Protein 6FUC (pdb70)

Nearest PDB structures (foldseek):
  6fuc-assembly1_A  TM=1.004E+00  e=5.463E-53  Streptomyces rimosus
  6fux-assembly1_A  TM=9.943E-01  e=5.086E-49  Streptomyces rimosus subsp. rimosus ATCC 10970
  1nd4-assembly1_B  TM=8.640E-01  e=3.932E-19  Klebsiella pneumoniae
  4h05-assembly1_A  TM=8.212E-01  e=3.863E-18  Streptomyces rimosus
  4dta-assembly1_A  TM=6.624E-01  e=2.227E-09  Enterococcus casseliflavus

B-factor: mean 16.24, std 9.23, range [6.03, 153.42]

Secondary structure (DSSP, 8-state):
---HHHHHHHHHTT------EE---TT-EEEE-TTSSEEEEEE-GGGHHHHHHHHHHHHHHTTTT-----EEEEEEETTEEEEEEE---SEEGGGS-HHHHHHHHHHHHHHHHHHTTS-GGG-S-B--HHHHHHHHHHHHHTT---GGGS-GGGTTS-HHHHHHHHGGGHHHHHHHHHHS-EEE-S---GGGEEE-TTT-SEEEE---TT-EEE-THHHHHHHHHHHHHHHTT-HHHHTTHHHHHHHHHT----HHHHHHHHHHGGGG--

Solvent-accessible surface area: 12736 Å² total; per-residue (Å²): 142,68,57,75,112,32,0,23,87,24,1,148,78,92,63,52,107,35,46,22,47,71,80,95,99,78,19,15,3,43,0,45,7,85,118,21,45,115,76,1,60,0,5,24,61,132,50,33,82,70,3,68,32,15,57,54,28,4,53,44,3,70,98,47,115,10,52,28,12,138,46,53,56,58,38,94,42,112,46,2,0,0,2,6,18,13,27,21,119,36,41,40,0,70,103,7,57,46,91,58,0,116,59,0,5,85,34,0,0,37,13,0,77,94,0,13,107,20,54,36,121,138,7,84,26,41,10,52,1,36,88,3,5,50,68,0,131,71,2,25,82,120,167,34,18,56,65,106,112,3,26,89,136,9,96,177,26,74,43,37,96,5,16,61,139,14,47,98,104,30,48,96,16,70,64,48,12,84,81,85,34,18,0,0,0,0,24,0,24,2,51,6,0,6,0,49,81,131,98,22,73,20,33,0,0,43,72,0,26,33,0,0,59,2,0,4,0,2,0,0,0,13,0,1,21,43,0,90,107,31,6,52,154,75,61,214,23,35,130,36,0,10,54,85,1,4,85,114,20,61,38,82,61,38,108,90,13,6,125,10,6,35,27,3,19,8,0,3,80,60

Foldseek 3Di:
DAPVVVVVCQVCVVVPQQCWDWDAAPNKTKTAGPVRFKIKIWHFAVCQVLVVLVLVQQCVVVVLPQFEWHFPDWTADNGTIMTMITDLDAAQQLPDALVLCVLALLLVLVSQLSQQPDDAVPDPAAPEDVNLLVLLVVCLVVVNFDLVLADPVCSPPRSVVLSVVLVVCSVVLNVQLVVAKGFHLQQQARRQFGAHHVNSHTSHGYDSSRTHIYHNLLNVLRHLVNVLVNCPPVVVCNVCSSVVSCVSNPHDDDVVSNVSSSSSVSSNGD

Radius of gyration: 18.7 Å; Cα contacts (8 Å, |Δi|>4): 454; chains: 1; bounding box: 47×40×44 Å

CATH classification: 3.30.200.20 (+1 more: 3.90.1200.10)

Sequence (270 aa):
MIDLTAFLTLLRADGGDAGWEPVTESGAAVFRSADGSRYAKCVPADQVAALEAERDRVSWLSTQDIPGPRVLDWRVGAAGAGLLTSTVEGIPADRASASMLRAAWEPIADAVRRLHELPPEKCPFTRELGEMFSMARDVVAREAVNPDFLPEEQRHTPPGELLARLAPYVGQRLAQEAAQTVVCHGDLCLPNIILDPDTLDVAGFIDLGRLGRADPYADLALLFATARETWGDDERWSQSAEEEFAARYGIALDRDRERFYLHLDPLTWG

Structure (mmCIF, N/CA/C/O backbone):
data_6FUC
#
_entry.id   6FUC
#
_cell.length_a   47.370
_cell.length_b   77.660
_cell.length_c   78.590
_cell.angle_alpha   90.000
_cell.angle_beta   90.000
_cell.angle_gamma   90.000
#
_symmetry.space_group_name_H-M   'P 21 21 21'
#
loop_
_entity.id
_entity.type
_entity.pdbx_description
1 polymer 'Aminoglycoside phosphotransferase'
2 water water
#
loop_
_atom_site.group_PDB
_atom_site.id
_atom_site.type_symbol
_atom_site.label_atom_id
_atom_site.label_alt_id
_atom_site.label_comp_id
_atom_site.label_asym_id
_atom_site.label_entity_id
_atom_site.label_seq_id
_atom_site.pdbx_PDB_ins_code
_atom_site.Cartn_x
_atom_site.Cartn_y
_atom_site.Cartn_z
_atom_site.occupancy
_atom_site.B_iso_or_equiv
_atom_site.auth_seq_id
_atom_site.auth_comp_id
_atom_site.auth_asym_id
_atom_site.auth_atom_id
_atom_site.pdbx_PDB_model_num
ATOM 1 N N . MET A 1 1 ? 29.166 18.149 23.812 1.00 38.89 1 MET A N 1
ATOM 2 C CA . MET A 1 1 ? 29.915 19.113 22.942 1.00 35.90 1 MET A CA 1
ATOM 3 C C . MET A 1 1 ? 29.306 19.112 21.543 1.00 39.85 1 MET A C 1
ATOM 4 O O . MET A 1 1 ? 28.943 18.047 21.015 1.00 41.36 1 MET A O 1
ATOM 6 N N . ILE A 1 2 ? 29.208 20.300 20.946 1.00 31.68 2 ILE A N 1
ATOM 7 C CA . ILE A 1 2 ? 28.628 20.471 19.584 1.00 25.83 2 ILE A CA 1
ATOM 8 C C . ILE A 1 2 ? 29.691 20.062 18.580 1.00 21.18 2 ILE A C 1
ATOM 9 O O . ILE A 1 2 ? 30.826 20.498 18.702 1.00 18.91 2 ILE A O 1
ATOM 14 N N . ASP A 1 3 ? 29.357 19.200 17.619 1.00 18.49 3 ASP A N 1
ATOM 15 C CA . ASP A 1 3 ? 30.332 18.681 16.650 1.00 16.05 3 ASP A CA 1
ATOM 16 C C . ASP A 1 3 ? 30.632 19.673 15.538 1.00 13.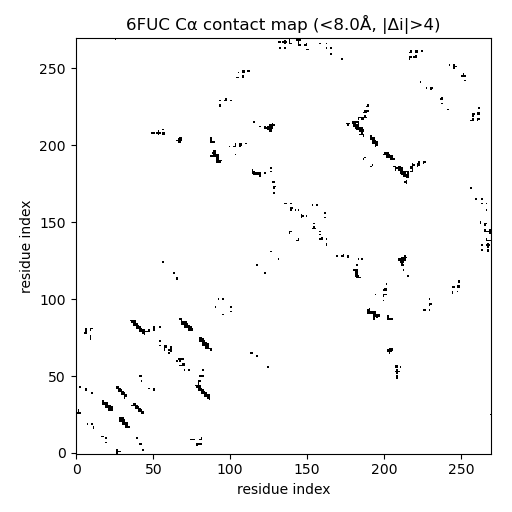53 3 ASP A C 1
ATOM 17 O O . ASP A 1 3 ? 30.295 19.450 14.360 1.00 15.30 3 ASP A O 1
ATOM 25 N N . LEU A 1 4 ? 31.223 20.780 15.939 1.00 14.76 4 LEU A N 1
ATOM 26 C CA . LEU A 1 4 ? 31.439 21.907 15.090 1.00 16.19 4 LEU A CA 1
ATOM 27 C C . LEU A 1 4 ? 32.194 21.548 13.850 1.00 16.97 4 LEU A C 1
ATOM 28 O O . LEU A 1 4 ? 31.762 21.925 12.738 1.00 20.28 4 LEU A O 1
ATOM 33 N N . THR A 1 5 ? 33.287 20.808 13.993 1.00 16.92 5 THR A N 1
ATOM 34 C CA . THR A 1 5 ? 34.069 20.510 12.821 1.00 19.25 5 THR A CA 1
ATOM 35 C C . THR A 1 5 ? 33.323 19.616 11.832 1.00 17.60 5 THR A C 1
ATOM 36 O O . THR A 1 5 ? 33.366 19.924 10.636 1.00 20.39 5 THR A O 1
ATOM 42 N N . ALA A 1 6 ? 32.667 18.554 12.304 1.00 16.46 6 ALA A N 1
ATOM 43 C CA . ALA A 1 6 ? 31.909 17.707 11.404 1.00 16.81 6 ALA A CA 1
ATOM 44 C C . ALA A 1 6 ? 30.797 18.521 10.715 1.00 13.60 6 ALA A C 1
ATOM 45 O O . ALA A 1 6 ? 30.557 18.341 9.506 1.00 13.80 6 ALA A O 1
ATOM 52 N N . PHE A 1 7 ? 30.132 19.416 11.449 1.00 12.00 7 PHE A N 1
ATOM 53 C CA . PHE A 1 7 ? 29.030 20.163 10.876 1.00 12.72 7 PHE A CA 1
ATOM 54 C C . PHE A 1 7 ? 29.530 21.158 9.839 1.00 12.61 7 PHE A C 1
ATOM 55 O O . PHE A 1 7 ? 28.978 21.259 8.742 1.00 12.77 7 PHE A O 1
ATOM 72 N N . LEU A 1 8 ? 30.626 21.824 10.153 1.00 14.18 8 LEU A N 1
ATOM 73 C CA . LEU A 1 8 ? 31.154 22.781 9.216 1.00 15.47 8 LEU A CA 1
ATOM 74 C C . LEU A 1 8 ? 31.665 22.040 7.935 1.00 15.02 8 LEU A C 1
ATOM 75 O O . LEU A 1 8 ? 31.570 22.566 6.828 1.00 16.29 8 LEU A O 1
ATOM 91 N N . THR A 1 9 ? 32.113 20.801 8.058 1.00 15.56 9 THR A N 1
ATOM 92 C CA . THR A 1 9 ? 32.499 20.020 6.883 1.00 15.82 9 THR A CA 1
ATOM 93 C C . THR A 1 9 ? 31.317 19.838 5.927 1.00 12.72 9 THR A C 1
ATOM 94 O O . THR A 1 9 ? 31.444 20.009 4.734 1.00 13.92 9 THR A O 1
ATOM 105 N N . LEU A 1 10 ? 30.178 19.490 6.489 1.00 11.21 10 LEU A N 1
ATOM 106 C CA . LEU A 1 10 ? 28.981 19.367 5.688 1.00 10.55 10 LEU A CA 1
ATOM 107 C C . LEU A 1 10 ? 28.664 20.680 5.007 1.00 10.14 10 LEU A C 1
ATOM 108 O O . LEU A 1 10 ? 28.284 20.700 3.834 1.00 10.29 10 LEU A O 1
ATOM 124 N N . LEU A 1 11 ? 28.714 21.798 5.774 1.00 10.01 11 LEU A N 1
ATOM 125 C CA . LEU A 1 11 ? 28.293 23.065 5.242 1.00 9.96 11 LEU A CA 1
ATOM 126 C C . LEU A 1 11 ? 29.254 23.625 4.185 1.00 10.03 11 LEU A C 1
ATOM 127 O O . LEU A 1 11 ? 28.845 24.302 3.252 1.00 10.89 11 LEU A O 1
ATOM 143 N N . ARG A 1 12 ? 30.549 23.320 4.358 1.00 9.78 12 ARG A N 1
ATOM 144 C CA . ARG A 1 12 ? 31.559 23.747 3.463 1.00 10.62 12 ARG A CA 1
ATOM 145 C C . ARG A 1 12 ? 31.688 22.897 2.234 1.00 10.48 12 ARG A C 1
ATOM 146 O O . ARG A 1 12 ? 32.480 23.250 1.332 1.00 12.43 12 ARG A O 1
ATOM 167 N N . ALA A 1 13 ? 30.932 21.823 2.119 1.00 10.20 13 ALA A N 1
ATOM 168 C CA . ALA A 1 13 ? 31.175 20.838 1.090 1.00 10.94 13 ALA A CA 1
ATOM 169 C C . ALA A 1 13 ? 31.066 21.392 -0.318 1.00 12.51 13 ALA A C 1
ATOM 170 O O . ALA A 1 13 ? 31.756 20.914 -1.216 1.00 19.65 13 ALA A O 1
ATOM 177 N N . ASP A 1 14 ? 30.197 22.370 -0.559 1.00 10.72 14 ASP A N 1
ATOM 178 C CA . ASP A 1 14 ? 30.070 22.928 -1.885 1.00 12.21 14 ASP A CA 1
ATOM 179 C C . ASP A 1 14 ? 31.127 23.957 -2.250 1.00 10.98 14 ASP A C 1
ATOM 180 O O . ASP A 1 14 ? 31.185 24.4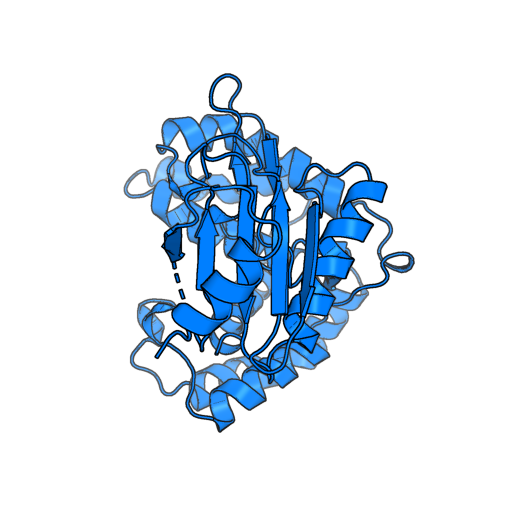01 -3.377 1.00 13.69 14 ASP A O 1
ATOM 191 N N . GLY A 1 15 ? 31.988 24.318 -1.324 1.00 10.98 15 GLY A N 1
ATOM 192 C CA . GLY A 1 15 ? 33.058 25.278 -1.611 1.00 14.33 15 GLY A CA 1
ATOM 193 C C . GLY A 1 15 ? 32.575 26.695 -1.800 1.00 18.86 15 GLY A C 1
ATOM 194 O O . GLY A 1 15 ? 33.345 27.524 -2.298 1.00 28.55 15 GLY A O 1
ATOM 198 N N . GLY A 1 16 ? 31.394 27.040 -1.316 1.00 19.82 16 GLY A N 1
ATOM 199 C CA . GLY A 1 16 ? 30.944 28.434 -1.580 1.00 28.57 16 GLY A CA 1
ATOM 200 C C . GLY A 1 16 ? 31.619 29.574 -0.863 1.00 29.38 16 GLY A C 1
ATOM 201 O O . GLY A 1 16 ? 31.316 30.732 -1.163 1.00 30.86 16 GLY A O 1
ATOM 205 N N . ASP A 1 17 ? 32.518 29.275 0.069 1.00 29.53 17 ASP A N 1
ATOM 206 C CA . ASP A 1 17 ? 33.123 30.342 0.983 1.00 32.04 17 ASP A CA 1
ATOM 207 C C . ASP A 1 17 ? 32.008 31.259 1.590 1.00 30.40 17 ASP A C 1
ATOM 208 O O . ASP A 1 17 ? 32.029 32.480 1.485 1.00 34.17 17 ASP A O 1
ATOM 210 N N . ALA A 1 18 ? 31.032 30.618 2.229 1.00 25.96 18 ALA A N 1
ATOM 211 C CA . ALA A 1 18 ? 29.825 31.269 2.714 1.00 26.61 18 ALA A CA 1
ATOM 212 C C . ALA A 1 18 ? 29.980 31.869 4.079 1.00 22.73 18 ALA A C 1
ATOM 213 O O . ALA A 1 18 ? 29.070 32.627 4.495 1.00 23.14 18 ALA A O 1
ATOM 220 N N . GLY A 1 19 ? 31.110 31.623 4.741 1.00 20.17 19 GLY A N 1
ATOM 221 C CA . GLY A 1 19 ? 31.367 32.159 6.069 1.00 23.78 19 GLY A CA 1
ATOM 222 C C . GLY A 1 19 ? 30.387 31.743 7.091 1.00 18.82 19 GLY A C 1
ATOM 223 O O . GLY A 1 19 ? 29.991 32.538 7.911 1.00 22.23 19 GLY A O 1
ATOM 227 N N . TRP A 1 20 ? 29.979 30.468 7.020 1.00 20.71 20 TRP A N 1
ATOM 228 C CA . TRP A 1 20 ? 29.080 29.839 8.023 1.00 19.60 20 TRP A CA 1
ATOM 229 C C . TRP A 1 20 ? 29.608 30.062 9.425 1.00 20.87 20 TRP A C 1
ATOM 230 O O . TRP A 1 20 ? 30.786 29.818 9.694 1.00 24.68 20 TRP A O 1
ATOM 251 N N . GLU A 1 21 ? 28.751 30.542 10.329 1.00 21.56 21 GLU A N 1
ATOM 252 C CA . GLU A 1 21 ? 29.116 30.716 11.717 1.00 26.94 21 GLU A CA 1
ATOM 253 C C . GLU A 1 21 ? 28.002 30.260 12.573 1.00 24.09 21 GLU A C 1
ATOM 254 O O . GLU A 1 21 ? 26.873 30.464 12.213 1.00 25.60 21 GLU A O 1
ATOM 256 N N . PRO A 1 22 ? 28.319 29.634 13.696 1.00 27.42 22 PRO A N 1
ATOM 257 C CA . PRO A 1 22 ? 27.205 29.275 14.586 1.00 28.14 22 PRO A CA 1
ATOM 258 C C . PRO A 1 22 ? 26.535 30.511 15.170 1.00 29.48 22 PRO A C 1
ATOM 259 O O . PRO A 1 22 ? 27.225 31.508 15.453 1.00 40.89 22 PRO A O 1
ATOM 270 N N . VAL A 1 23 ? 25.222 30.432 15.361 1.00 28.85 23 VAL A N 1
ATOM 271 C CA . VAL A 1 23 ? 24.449 31.479 16.009 1.00 34.26 23 VAL A CA 1
ATOM 272 C C . VAL A 1 23 ? 23.768 31.007 17.301 1.00 37.53 23 VAL A C 1
ATOM 273 O O . VAL A 1 23 ? 23.431 31.845 18.130 1.00 49.48 23 VAL A O 1
ATOM 277 N N . THR A 1 24 ? 23.586 29.684 17.475 1.00 37.00 24 THR A N 1
ATOM 278 C CA . THR A 1 24 ? 22.909 29.059 18.674 1.00 35.23 24 THR A CA 1
ATOM 279 C C . THR A 1 24 ? 22.892 27.512 18.620 1.00 42.10 24 THR A C 1
ATOM 280 O O . THR A 1 24 ? 23.436 26.861 17.674 1.00 40.06 24 THR A O 1
ATOM 282 N N . GLU A 1 27 ? 22.328 22.935 21.269 1.00 58.77 27 GLU A N 1
ATOM 283 C CA . GLU A 1 27 ? 21.168 22.477 22.064 1.00 38.28 27 GLU A CA 1
ATOM 284 C C . GLU A 1 27 ? 20.916 20.984 21.811 1.00 51.21 27 GLU A C 1
ATOM 285 O O . GLU A 1 27 ? 20.454 20.610 20.725 1.00 51.43 27 GLU A O 1
ATOM 287 N N . SER A 1 28 ? 21.235 20.142 22.808 1.00 59.42 28 SER A N 1
ATOM 288 C CA . SER A 1 28 ? 21.181 18.656 22.704 1.00 54.98 28 SER A CA 1
ATOM 289 C C . SER A 1 28 ? 21.984 18.109 21.500 1.00 46.58 28 SER A C 1
ATOM 290 O O . SER A 1 28 ? 21.584 17.153 20.832 1.00 53.50 28 SER A O 1
ATOM 292 N N . GLY A 1 29 ? 23.115 18.751 21.223 1.00 37.45 29 GLY A N 1
ATOM 293 C CA . GLY A 1 29 ? 24.003 18.346 20.157 1.00 30.49 29 GLY A CA 1
ATOM 294 C C . GLY A 1 29 ? 23.741 19.015 18.811 1.00 31.22 29 GLY A C 1
ATOM 295 O O . GLY A 1 29 ? 24.624 19.007 17.964 1.00 31.23 29 GLY A O 1
ATOM 296 N N . ALA A 1 30 ? 22.538 19.584 18.634 1.00 37.10 30 ALA A N 1
ATOM 297 C CA . ALA A 1 30 ? 22.151 20.327 17.389 1.00 24.75 30 ALA A CA 1
ATOM 298 C C . ALA A 1 30 ? 22.680 21.764 17.462 1.00 27.98 30 ALA A C 1
ATOM 299 O O . ALA A 1 30 ? 22.747 22.373 18.542 1.00 30.10 30 ALA A O 1
ATOM 301 N N . ALA A 1 31 ? 23.026 22.274 16.299 1.00 25.66 31 ALA A N 1
ATOM 302 C CA . ALA A 1 31 ? 23.587 23.605 16.151 1.00 23.68 31 ALA A CA 1
ATOM 303 C C . ALA A 1 31 ? 22.975 24.319 14.961 1.00 16.30 31 ALA A C 1
ATOM 304 O O . ALA A 1 31 ? 22.693 23.673 13.951 1.00 17.63 31 ALA A O 1
ATOM 306 N N . VAL A 1 32 ? 22.823 25.625 15.082 1.00 18.04 32 VAL A N 1
ATOM 307 C CA . VAL A 1 32 ? 22.277 26.472 14.005 1.00 15.43 32 VAL A CA 1
ATOM 308 C C . VAL A 1 32 ? 23.401 27.430 13.581 1.00 15.42 32 VAL A C 1
ATOM 309 O O . VAL A 1 32 ? 24.140 28.030 14.399 1.00 19.20 32 VAL A O 1
ATOM 322 N N . PHE A 1 33 ? 23.550 27.556 12.284 1.00 13.70 33 PHE A N 1
ATOM 323 C CA . PHE A 1 33 ? 24.559 28.369 11.640 1.00 13.95 33 PHE A CA 1
ATOM 324 C C . PHE A 1 33 ? 23.884 29.354 10.710 1.00 14.14 33 PHE A C 1
ATOM 325 O O . PHE A 1 33 ? 22.788 29.087 10.219 1.00 14.43 33 PHE A O 1
ATOM 342 N N . ARG A 1 34 ? 24.566 30.449 10.396 1.00 15.78 34 ARG A N 1
ATOM 343 C CA . ARG A 1 34 ? 24.087 31.455 9.439 1.00 15.96 34 ARG A CA 1
ATOM 344 C C . ARG A 1 34 ? 25.229 31.782 8.515 1.00 16.80 34 ARG A C 1
ATOM 345 O O . ARG A 1 34 ? 26.380 31.844 8.955 1.00 19.55 34 ARG A O 1
ATOM 350 N N . SER A 1 35 ? 24.938 32.026 7.258 1.00 15.39 35 SER A N 1
ATOM 351 C CA . SER A 1 35 ? 25.928 32.434 6.308 1.00 15.90 35 SER A CA 1
ATOM 352 C C . SER A 1 35 ? 26.349 33.876 6.630 1.00 17.52 35 SER A C 1
ATOM 353 O O . SER A 1 35 ? 25.617 34.633 7.255 1.00 19.14 35 SER A O 1
ATOM 361 N N . ALA A 1 36 ? 27.538 34.261 6.165 1.00 19.28 36 ALA A N 1
ATOM 362 C CA . ALA A 1 36 ? 28.057 35.585 6.456 1.00 20.92 36 ALA A CA 1
ATOM 363 C C . ALA A 1 36 ? 27.151 36.697 5.907 1.00 23.01 36 ALA A C 1
ATOM 364 O O . ALA A 1 36 ? 27.035 37.767 6.514 1.00 27.57 36 ALA A O 1
ATOM 371 N N . ASP A 1 37 ? 26.539 36.469 4.741 1.00 20.80 37 ASP A N 1
ATOM 372 C CA . ASP A 1 37 ? 25.679 37.480 4.147 1.00 23.16 37 ASP A CA 1
ATOM 373 C C . ASP A 1 37 ? 24.306 37.525 4.787 1.00 22.09 37 ASP A C 1
ATOM 374 O O . ASP A 1 37 ? 23.481 38.378 4.441 1.00 27.52 37 ASP A O 1
ATOM 383 N N . GLY A 1 38 ? 24.047 36.581 5.690 1.00 21.97 38 GLY A N 1
ATOM 384 C CA . GLY A 1 38 ? 22.778 36.537 6.425 1.00 19.51 38 GLY A CA 1
ATOM 385 C C . GLY A 1 38 ? 21.616 35.874 5.712 1.00 16.62 38 GLY A C 1
ATOM 386 O O . GLY A 1 38 ? 20.538 35.834 6.284 1.00 18.36 38 GLY A O 1
ATOM 390 N N . SER A 1 39 ? 21.817 35.421 4.477 1.00 16.45 39 SER A N 1
ATOM 391 C CA . SER A 1 39 ? 20.736 34.982 3.636 1.00 15.91 39 SER A CA 1
ATOM 392 C C . SER A 1 39 ? 20.364 33.523 3.749 1.00 13.31 39 SER A C 1
ATOM 393 O O . SER A 1 39 ? 19.321 33.109 3.234 1.00 12.71 39 SER A O 1
ATOM 401 N N . ARG A 1 40 ? 21.220 32.721 4.383 1.00 12.33 40 ARG A N 1
ATOM 402 C CA . ARG A 1 40 ? 20.963 31.297 4.535 1.00 12.30 40 ARG A CA 1
ATOM 403 C C . ARG A 1 40 ? 21.235 30.875 5.960 1.00 11.46 40 ARG A C 1
ATOM 404 O O . ARG A 1 40 ? 22.136 31.430 6.633 1.00 13.01 40 ARG A O 1
ATOM 416 N N . TYR A 1 41 ? 20.432 29.934 6.446 1.00 11.74 41 TYR A N 1
ATOM 417 C CA . TYR A 1 41 ? 20.618 29.298 7.719 1.00 10.59 41 TYR A CA 1
ATOM 418 C C . TYR A 1 41 ? 20.883 27.825 7.513 1.00 10.59 41 TYR A C 1
ATOM 419 O O . TYR A 1 41 ? 20.492 27.243 6.495 1.00 10.55 41 TYR A O 1
ATOM 437 N N . ALA A 1 42 ? 21.527 27.200 8.500 1.00 10.83 42 ALA A N 1
ATOM 438 C CA . ALA A 1 42 ? 21.737 25.749 8.477 1.00 11.62 42 ALA A CA 1
ATOM 439 C C . ALA A 1 42 ? 21.506 25.175 9.873 1.00 11.83 42 ALA A C 1
ATOM 440 O O . ALA A 1 42 ? 22.022 25.733 10.860 1.00 17.91 42 ALA A O 1
ATOM 447 N N . LYS A 1 43 ? 20.819 24.083 9.970 1.00 11.19 43 LYS A N 1
ATOM 448 C CA . LYS A 1 43 ? 20.678 23.379 11.220 1.00 11.63 43 LYS A CA 1
ATOM 449 C C . LYS A 1 43 ? 21.305 22.046 11.051 1.00 11.02 43 LYS A C 1
ATOM 450 O O . LYS A 1 43 ? 21.015 21.337 10.069 1.00 11.52 43 LYS A O 1
ATOM 458 N N . CYS A 1 44 ? 22.220 21.692 11.958 1.00 11.75 44 CYS A N 1
ATOM 459 C CA . CYS A 1 44 ? 22.897 20.420 11.872 1.00 12.93 44 CYS A CA 1
ATOM 460 C C . CYS A 1 44 ? 22.701 19.616 13.115 1.00 14.18 44 CYS A C 1
ATOM 461 O O . CYS A 1 44 ? 22.628 20.194 14.226 1.00 15.62 44 CYS A O 1
ATOM 469 N N . VAL A 1 45 ? 22.681 18.300 12.965 1.00 13.25 45 VAL A N 1
ATOM 470 C CA . VAL A 1 45 ? 22.418 17.391 14.063 1.00 15.84 45 VAL A CA 1
ATOM 471 C C . VAL A 1 45 ? 23.320 16.184 13.955 1.00 16.70 45 VAL A C 1
ATOM 472 O O . VAL A 1 45 ? 23.783 15.802 12.844 1.00 16.19 45 VAL A O 1
ATOM 485 N N . PRO A 1 46 ? 23.588 15.547 15.091 1.00 20.12 46 PRO A N 1
ATOM 486 C CA . PRO A 1 46 ? 24.374 14.348 15.012 1.00 21.55 46 PRO A CA 1
ATOM 487 C C . PRO A 1 46 ? 23.594 13.162 14.467 1.00 22.87 46 PRO A C 1
ATOM 488 O O . PRO A 1 46 ? 22.402 13.227 14.245 1.00 22.01 46 PRO A O 1
ATOM 499 N N . ALA A 1 47 ? 24.297 12.064 14.234 1.00 25.35 47 ALA A N 1
ATOM 500 C CA . ALA A 1 47 ? 23.739 10.896 13.557 1.00 29.45 47 ALA A CA 1
ATOM 501 C C . ALA A 1 47 ? 22.426 10.427 14.182 1.00 32.39 47 ALA A C 1
ATOM 502 O O . ALA A 1 47 ? 21.471 10.129 13.467 1.00 33.07 47 ALA A O 1
ATOM 504 N N . ASP A 1 48 ? 22.350 10.447 15.514 1.00 31.55 48 ASP A N 1
ATOM 505 C CA . ASP A 1 48 ? 21.176 9.913 16.193 1.00 33.13 48 ASP A CA 1
ATOM 506 C C . ASP A 1 48 ? 19.909 10.816 16.148 1.00 30.94 48 ASP A C 1
ATOM 507 O O . ASP A 1 48 ? 18.825 10.391 16.563 1.00 42.46 48 ASP A O 1
ATOM 512 N N . GLN A 1 49 ? 20.050 12.029 15.596 1.00 28.72 49 GLN A N 1
ATOM 513 C CA . GLN A 1 49 ? 18.952 12.994 15.503 1.00 26.07 49 GLN A CA 1
ATOM 514 C C . GLN A 1 49 ? 18.526 13.236 14.043 1.00 21.21 49 GLN A C 1
ATOM 515 O O . GLN A 1 49 ? 17.748 14.110 13.774 1.00 19.89 49 GLN A O 1
ATOM 521 N N . VAL A 1 50 ? 19.136 12.511 13.091 1.00 19.99 50 VAL A N 1
ATOM 522 C CA . VAL A 1 50 ? 18.877 12.786 11.678 1.00 17.82 50 VAL A CA 1
ATOM 523 C C . VAL A 1 50 ? 17.410 12.616 11.356 1.00 16.34 50 VAL A C 1
ATOM 524 O O . VAL A 1 50 ? 16.942 13.408 10.552 1.00 14.98 50 VAL A O 1
ATOM 537 N N . ALA A 1 51 ? 16.719 11.622 11.926 1.00 17.44 51 ALA A N 1
ATOM 538 C CA . ALA A 1 51 ? 15.305 11.467 11.555 1.00 18.73 51 ALA A CA 1
ATOM 539 C C . ALA A 1 51 ? 14.515 12.695 11.962 1.00 15.81 51 ALA A C 1
ATOM 540 O O . ALA A 1 51 ? 13.627 13.086 11.215 1.00 16.34 51 ALA A O 1
ATOM 547 N N . ALA A 1 52 ? 14.812 13.301 13.107 1.00 15.93 52 ALA A N 1
ATOM 548 C CA . ALA A 1 52 ? 14.093 14.537 13.521 1.00 18.29 52 ALA A CA 1
ATOM 549 C C . ALA A 1 52 ? 14.407 15.677 12.556 1.00 14.20 52 ALA A C 1
ATOM 550 O O . ALA A 1 52 ? 13.533 16.477 12.230 1.00 16.08 52 ALA A O 1
ATOM 557 N N . LEU A 1 53 ? 15.665 15.743 12.054 1.00 13.16 53 LEU A N 1
ATOM 558 C CA . LEU A 1 53 ? 15.988 16.855 11.117 1.00 12.02 53 LEU A CA 1
ATOM 559 C C . LEU A 1 53 ? 15.312 16.574 9.731 1.00 9.89 53 LEU A C 1
ATOM 560 O O . LEU A 1 53 ? 14.873 17.507 9.094 1.00 10.27 53 LEU A O 1
ATOM 576 N N . GLU A 1 54 ? 15.313 15.311 9.300 1.00 10.51 54 GLU A N 1
ATOM 577 C CA . GLU A 1 54 ? 14.622 14.981 8.066 1.00 10.99 54 GLU A CA 1
ATOM 578 C C . GLU A 1 54 ? 13.133 15.342 8.173 1.00 11.34 54 GLU A C 1
ATOM 579 O O . GLU A 1 54 ? 12.531 15.819 7.212 1.00 11.03 54 GLU A O 1
ATOM 591 N N . ALA A 1 55 ? 12.569 15.057 9.337 1.00 11.80 55 ALA A N 1
ATOM 592 C CA . ALA A 1 55 ? 11.176 15.459 9.642 1.00 12.86 55 ALA A CA 1
ATOM 593 C C . ALA A 1 55 ? 10.940 16.964 9.484 1.00 10.43 55 ALA A C 1
ATOM 594 O O . ALA A 1 55 ? 9.921 17.388 8.928 1.00 10.34 55 ALA A O 1
ATOM 601 N N . GLU A 1 56 ? 11.900 17.749 9.969 1.00 9.57 56 GLU A N 1
ATOM 602 C CA . GLU A 1 56 ? 11.835 19.188 9.807 1.00 8.85 56 GLU A CA 1
ATOM 603 C C . GLU A 1 56 ? 11.947 19.582 8.340 1.00 7.93 56 GLU A C 1
ATOM 604 O O . GLU A 1 56 ? 11.189 20.435 7.870 1.00 8.29 56 GLU A O 1
ATOM 616 N N . ARG A 1 57 ? 12.905 18.998 7.617 1.00 7.69 57 ARG A N 1
ATOM 617 C CA . ARG A 1 57 ? 13.046 19.250 6.203 1.00 7.18 57 ARG A CA 1
ATOM 618 C C . ARG A 1 57 ? 11.722 19.092 5.501 1.00 7.16 57 ARG A C 1
ATOM 619 O O . ARG A 1 57 ? 11.305 19.909 4.688 1.00 7.57 57 ARG A O 1
ATOM 640 N N . ASP A 1 58 ? 11.086 17.934 5.758 1.00 7.19 58 ASP A N 1
ATOM 641 C CA . ASP A 1 58 ? 9.839 17.618 5.095 1.00 7.38 58 ASP A CA 1
ATOM 642 C C . ASP A 1 58 ? 8.721 18.617 5.414 1.00 7.03 58 ASP A C 1
ATOM 643 O O . ASP A 1 58 ? 7.914 18.961 4.544 1.00 7.08 58 ASP A O 1
ATOM 652 N N . ARG A 1 59 ? 8.685 19.073 6.664 1.00 6.84 59 ARG A N 1
ATOM 653 C CA . ARG A 1 59 ? 7.700 20.081 7.077 1.00 6.90 59 ARG A CA 1
ATOM 654 C C . ARG A 1 59 ? 7.922 21.397 6.346 1.00 6.79 59 ARG A C 1
ATOM 655 O O . ARG A 1 59 ? 6.979 22.026 5.862 1.00 7.34 59 ARG A O 1
ATOM 676 N N . VAL A 1 60 ? 9.182 21.840 6.252 1.00 6.98 60 VAL A N 1
ATOM 677 C CA . VAL A 1 60 ? 9.469 23.118 5.589 1.00 7.22 60 VAL A CA 1
ATOM 678 C C . VAL A 1 60 ? 9.086 23.003 4.111 1.00 7.25 60 VAL A C 1
ATOM 679 O O . VAL A 1 60 ? 8.424 23.885 3.538 1.00 7.77 60 VAL A O 1
ATOM 692 N N . SER A 1 61 ? 9.555 21.894 3.464 1.00 7.29 61 SER A N 1
ATOM 693 C CA . SER A 1 61 ? 9.235 21.741 2.067 1.00 8.19 61 SER A CA 1
ATOM 694 C C . SER A 1 61 ? 7.750 21.632 1.795 1.00 7.59 61 SER A C 1
ATOM 695 O O . SER A 1 61 ? 7.227 22.206 0.843 1.00 8.63 61 SER A O 1
ATOM 700 N N . TRP A 1 62 ? 7.018 20.887 2.622 1.00 6.97 62 TRP A N 1
ATOM 701 C CA . TRP A 1 62 ? 5.581 20.788 2.442 1.00 7.28 62 TRP A CA 1
ATOM 702 C C . TRP A 1 62 ? 4.915 22.149 2.634 1.00 7.11 62 TRP A C 1
ATOM 703 O O . TRP A 1 62 ? 4.027 22.531 1.847 1.00 7.56 62 TRP A O 1
ATOM 724 N N . LEU A 1 63 ? 5.313 22.872 3.670 1.00 7.04 63 LEU A N 1
ATOM 725 C CA . LEU A 1 63 ? 4.647 24.170 3.920 1.00 7.19 63 LEU A CA 1
ATOM 726 C C . LEU A 1 63 ? 4.836 25.116 2.776 1.00 7.83 63 LEU A C 1
ATOM 727 O O . LEU A 1 63 ? 3.954 25.961 2.509 1.00 8.13 63 LEU A O 1
ATOM 743 N N . SER A 1 64 ? 5.948 24.994 2.043 1.00 8.34 64 SER A N 1
ATOM 744 C CA . SER A 1 64 ? 6.180 25.831 0.881 1.00 9.68 64 SER A CA 1
ATOM 745 C C . SER A 1 64 ? 5.133 25.607 -0.214 1.00 10.15 64 SER A C 1
ATOM 746 O O . SER A 1 64 ? 5.095 26.393 -1.159 1.00 12.57 64 SER A O 1
ATOM 750 N N . THR A 1 65 ? 4.344 24.542 -0.130 1.00 8.46 65 THR A N 1
ATOM 751 C CA . THR A 1 65 ? 3.286 24.263 -1.115 1.00 8.63 65 THR A CA 1
ATOM 752 C C . THR A 1 65 ? 1.899 24.702 -0.618 1.00 8.00 65 THR A C 1
ATOM 753 O O . THR A 1 65 ? 0.903 24.511 -1.328 1.00 9.03 65 THR A O 1
ATOM 764 N N . GLN A 1 66 ? 1.810 25.289 0.572 1.00 7.99 66 GLN A N 1
ATOM 765 C CA . GLN A 1 66 ? 0.569 25.555 1.278 1.00 8.32 66 GLN A CA 1
ATOM 766 C C . GLN A 1 66 ? 0.184 27.034 1.362 1.00 8.66 66 GLN A C 1
ATOM 767 O O . GLN A 1 66 ? -0.751 27.400 2.051 1.00 10.08 66 GLN A O 1
ATOM 781 N N . ASP A 1 67 ? 0.956 27.868 0.697 1.00 9.23 67 ASP A N 1
ATOM 782 C CA . ASP A 1 67 ? 0.685 29.336 0.746 1.00 10.70 67 ASP A CA 1
ATOM 783 C C . ASP A 1 67 ? 0.716 29.924 2.136 1.00 10.17 67 ASP A C 1
ATOM 784 O O . ASP A 1 67 ? -0.126 30.778 2.477 1.00 13.07 67 ASP A O 1
ATOM 793 N N . ILE A 1 68 ? 1.634 29.453 2.963 1.00 9.58 68 ILE A N 1
ATOM 794 C CA . ILE A 1 68 ? 1.904 29.987 4.296 1.00 8.95 68 ILE A CA 1
ATOM 795 C C . ILE A 1 68 ? 3.348 30.435 4.280 1.00 8.80 68 ILE A C 1
ATOM 796 O O . ILE A 1 68 ? 4.226 29.645 3.909 1.00 9.76 68 ILE A O 1
ATOM 812 N N . PRO A 1 69 ? 3.669 31.675 4.661 1.00 9.47 69 PRO A N 1
ATOM 813 C CA . PRO A 1 69 ? 5.026 32.146 4.477 1.00 9.20 69 PRO A CA 1
ATOM 814 C C . PRO A 1 69 ? 6.002 31.510 5.471 1.00 8.34 69 PRO A C 1
ATOM 815 O O . PRO A 1 69 ? 5.778 31.429 6.669 1.00 8.61 69 PRO A O 1
ATOM 826 N N . GLY A 1 70 ? 7.137 31.085 4.933 1.00 9.46 70 GLY A N 1
ATOM 827 C CA . GLY A 1 70 ? 8.139 30.343 5.696 1.00 8.73 70 GLY A CA 1
ATOM 828 C C . GLY A 1 70 ? 9.401 30.204 4.858 1.00 8.69 70 GLY A C 1
ATOM 829 O O . GLY A 1 70 ? 9.521 30.739 3.770 1.00 10.22 70 GLY A O 1
ATOM 833 N N . PRO A 1 71 ? 10.386 29.489 5.378 1.00 8.23 71 PRO A N 1
ATOM 834 C CA . PRO A 1 71 ? 11.652 29.272 4.679 1.00 8.40 71 PRO A CA 1
ATOM 835 C C . PRO A 1 71 ? 11.477 28.361 3.479 1.00 7.92 71 PRO A C 1
ATOM 836 O O . PRO A 1 71 ? 10.456 27.657 3.348 1.00 9.24 71 PRO A O 1
ATOM 847 N N . ARG A 1 72 ? 12.496 28.316 2.642 1.00 8.65 72 ARG A N 1
ATOM 848 C CA . ARG A 1 72 ? 12.609 27.285 1.611 1.00 9.13 72 ARG A CA 1
ATOM 849 C C . ARG A 1 72 ? 13.816 26.405 1.951 1.00 7.69 72 ARG A C 1
ATOM 850 O O . ARG A 1 72 ? 14.830 26.879 2.455 1.00 9.01 72 ARG A O 1
ATOM 862 N N . VAL A 1 73 ? 13.667 25.108 1.630 1.00 8.16 73 VAL A N 1
ATOM 863 C CA . VAL A 1 73 ? 14.798 24.204 1.749 1.00 7.81 73 VAL A CA 1
ATOM 864 C C . VAL A 1 73 ? 15.772 24.432 0.582 1.00 7.88 73 VAL A C 1
ATOM 865 O O . VAL A 1 73 ? 15.382 24.281 -0.573 1.00 9.77 73 VAL A O 1
ATOM 878 N N . LEU A 1 74 ? 17.019 24.768 0.923 1.00 7.92 74 LEU A N 1
ATOM 879 C CA . LEU A 1 74 ? 18.037 25.004 -0.103 1.00 8.22 74 LEU A CA 1
ATOM 880 C C . LEU A 1 74 ? 18.896 23.778 -0.317 1.00 8.11 74 LEU A C 1
ATOM 881 O O . LEU A 1 74 ? 19.398 23.600 -1.427 1.00 9.38 74 LEU A O 1
ATOM 897 N N . ASP A 1 75 ? 19.163 22.989 0.723 1.00 7.77 75 ASP A N 1
ATOM 898 C CA . ASP A 1 75 ? 19.938 21.753 0.533 1.00 7.72 75 ASP A CA 1
ATOM 899 C C . ASP A 1 75 ? 19.710 20.855 1.755 1.00 7.39 75 ASP A C 1
ATOM 900 O O . ASP A 1 75 ? 19.289 21.306 2.817 1.00 8.34 75 ASP A O 1
ATOM 909 N N . TRP A 1 76 ? 20.078 19.595 1.561 1.00 8.21 76 TRP A N 1
ATOM 910 C CA . TRP A 1 76 ? 20.020 18.548 2.565 1.00 8.73 76 TRP A CA 1
ATOM 911 C C . TRP A 1 76 ? 21.268 17.696 2.402 1.00 8.66 76 TRP A C 1
ATOM 912 O O . TRP A 1 76 ? 21.499 17.232 1.279 1.00 9.24 76 TRP A O 1
ATOM 933 N N . ARG A 1 77 ? 22.063 17.591 3.441 1.00 8.16 77 ARG A N 1
ATOM 934 C CA . ARG A 1 77 ? 23.396 17.001 3.347 1.00 8.88 77 ARG A CA 1
ATOM 935 C C . ARG A 1 77 ? 23.562 16.008 4.473 1.00 9.37 77 ARG A C 1
ATOM 936 O O . ARG A 1 77 ? 23.188 16.311 5.621 1.00 11.69 77 ARG A O 1
ATOM 957 N N . VAL A 1 78 ? 24.134 14.841 4.157 1.00 9.68 78 VAL A N 1
ATOM 958 C CA . VAL A 1 78 ? 24.260 13.804 5.149 1.00 11.79 78 VAL A CA 1
ATOM 959 C C . VAL A 1 78 ? 25.649 13.206 5.082 1.00 13.04 78 VAL A C 1
ATOM 960 O O . VAL A 1 78 ? 26.295 13.1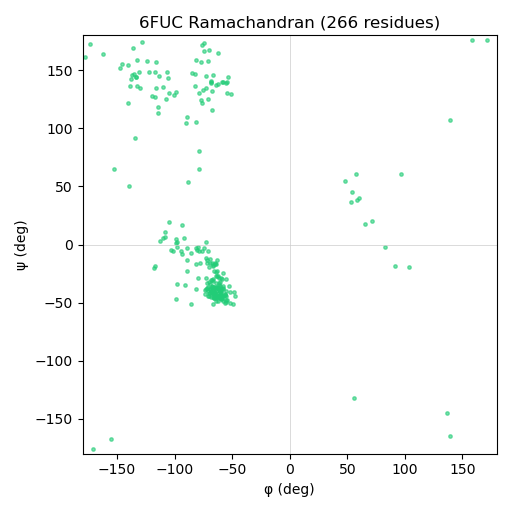33 4.032 1.00 15.95 78 VAL A O 1
ATOM 966 N N . GLY A 1 79 ? 26.180 12.785 6.230 1.00 16.01 79 GLY A N 1
ATOM 967 C CA . GLY A 1 79 ? 27.388 11.986 6.276 1.00 20.12 79 GLY A CA 1
ATOM 968 C C . GLY A 1 79 ? 27.420 11.167 7.537 1.00 16.55 79 GLY A C 1
ATOM 969 O O . GLY A 1 79 ? 26.459 11.111 8.262 1.00 16.84 79 GLY A O 1
ATOM 973 N N . ALA A 1 80 ? 28.580 10.586 7.835 1.00 21.06 80 ALA A N 1
ATOM 974 C CA . ALA A 1 80 ? 28.741 9.752 9.000 1.00 22.90 80 ALA A CA 1
ATOM 975 C C . ALA A 1 80 ? 28.476 10.395 10.365 1.00 24.74 80 ALA A C 1
ATOM 976 O O . ALA A 1 80 ? 28.026 9.727 11.334 1.00 28.85 80 ALA A O 1
ATOM 978 N N . ALA A 1 81 ? 28.701 11.681 10.430 1.00 21.64 81 ALA A N 1
ATOM 979 C CA . ALA A 1 81 ? 28.576 12.403 11.658 1.00 23.98 81 ALA A CA 1
ATOM 980 C C . ALA A 1 81 ? 27.224 13.142 11.816 1.00 19.88 81 ALA A C 1
ATOM 981 O O . ALA A 1 81 ? 27.037 13.874 12.789 1.00 28.33 81 ALA A O 1
ATOM 983 N N . GLY A 1 82 ? 26.310 13.013 10.853 1.00 17.37 82 GLY A N 1
ATOM 984 C CA . GLY A 1 82 ? 24.964 13.518 10.978 1.00 19.75 82 GLY A CA 1
ATOM 985 C C . GLY A 1 82 ? 24.495 14.204 9.708 1.00 19.29 82 GLY A C 1
ATOM 986 O O . GLY A 1 82 ? 24.831 13.766 8.600 1.00 25.03 82 GLY A O 1
ATOM 990 N N . ALA A 1 83 ? 23.721 15.239 9.864 1.00 13.13 83 ALA A N 1
ATOM 991 C CA . ALA A 1 83 ? 23.013 15.843 8.718 1.00 11.40 83 ALA A CA 1
ATOM 992 C C . ALA A 1 83 ? 22.929 17.350 8.918 1.00 11.08 83 ALA A C 1
ATOM 993 O O . ALA A 1 83 ? 22.969 17.873 10.055 1.00 12.79 83 ALA A O 1
ATOM 1000 N N . GLY A 1 84 ? 22.808 18.029 7.780 1.00 10.61 84 GLY A N 1
ATOM 1001 C CA . GLY A 1 84 ? 22.596 19.479 7.729 1.00 10.08 84 GLY A CA 1
ATOM 1002 C C . GLY A 1 84 ? 21.466 19.813 6.833 1.00 9.00 84 GLY A C 1
ATOM 1003 O O . GLY A 1 84 ? 21.343 19.308 5.721 1.00 9.75 84 GLY A O 1
ATOM 1007 N N . LEU A 1 85 ? 20.616 20.720 7.333 1.00 8.67 85 LEU A N 1
ATOM 1008 C CA . LEU A 1 85 ? 19.458 21.224 6.620 1.00 8.07 85 LEU A CA 1
ATOM 1009 C C . LEU A 1 85 ? 19.683 22.707 6.360 1.00 7.87 85 LEU A C 1
ATOM 1010 O O . LEU A 1 85 ? 19.731 23.501 7.313 1.00 9.58 85 LEU A O 1
ATOM 1026 N N . LEU A 1 86 ? 19.842 23.073 5.093 1.00 7.75 86 LEU A N 1
A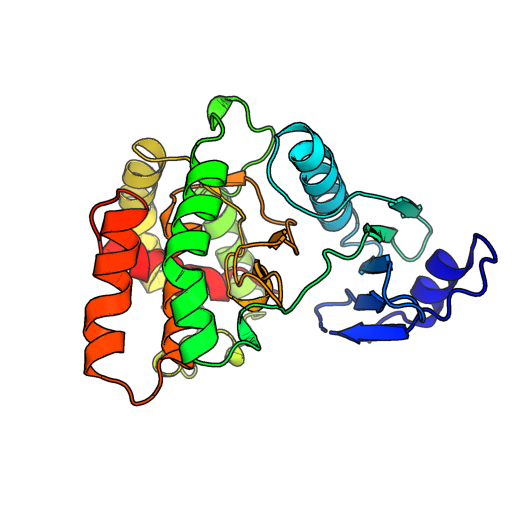TOM 1027 C CA . LEU A 1 86 ? 20.123 24.464 4.716 1.00 8.13 86 LEU A CA 1
ATOM 1028 C C . LEU A 1 86 ? 18.823 25.086 4.231 1.00 8.36 86 LEU A C 1
ATOM 1029 O O . LEU A 1 86 ? 18.137 24.509 3.382 1.00 8.97 86 LEU A O 1
ATOM 1045 N N . THR A 1 87 ? 18.451 26.271 4.781 1.00 8.84 87 THR A N 1
ATOM 1046 C CA . THR A 1 87 ? 17.242 26.947 4.436 1.00 8.97 87 THR A CA 1
ATOM 1047 C C . THR A 1 87 ? 17.485 28.439 4.165 1.00 8.81 87 THR A C 1
ATOM 1048 O O . THR A 1 87 ? 18.462 29.025 4.616 1.00 10.64 87 THR A O 1
ATOM 1059 N N . SER A 1 88 ? 16.545 29.027 3.429 1.00 8.97 88 SER A N 1
ATOM 1060 C CA . SER A 1 88 ? 16.587 30.471 3.201 1.00 9.08 88 SER A CA 1
ATOM 1061 C C . SER A 1 88 ? 16.195 31.208 4.511 1.00 9.44 88 SER A C 1
ATOM 1062 O O . SER A 1 88 ? 15.290 30.821 5.236 1.00 10.35 88 SER A O 1
ATOM 1070 N N . THR A 1 89 ? 16.842 32.363 4.726 1.00 10.13 89 THR A N 1
ATOM 1071 C CA . THR A 1 89 ? 16.404 33.267 5.759 1.00 10.27 89 THR A CA 1
ATOM 1072 C C . THR A 1 89 ? 15.038 33.800 5.470 1.00 8.94 89 THR A C 1
ATOM 1073 O O . THR A 1 89 ? 14.757 34.213 4.341 1.00 10.72 89 THR A O 1
ATOM 1084 N N . VAL A 1 90 ? 14.188 33.867 6.505 1.00 8.76 90 VAL A N 1
ATOM 1085 C CA . VAL A 1 90 ? 12.967 34.634 6.460 1.00 8.83 90 VAL A CA 1
ATOM 1086 C C . VAL A 1 90 ? 13.343 36.009 6.950 1.00 9.48 90 VAL A C 1
ATOM 1087 O O . VAL A 1 90 ? 13.607 36.195 8.130 1.00 10.20 90 VAL A O 1
ATOM 1100 N N . GLU A 1 91 ? 13.450 36.967 6.027 1.00 11.01 91 GLU A N 1
ATOM 1101 C CA . GLU A 1 91 ? 13.952 38.274 6.396 1.00 11.58 91 GLU A CA 1
ATOM 1102 C C . GLU A 1 91 ? 13.007 39.040 7.292 1.00 9.92 91 GLU A C 1
ATOM 1103 O O . GLU A 1 91 ? 11.805 39.012 7.046 1.00 11.45 91 GLU A O 1
ATOM 1115 N N . GLY A 1 92 ? 13.567 39.698 8.281 1.00 10.27 92 GLY A N 1
ATOM 1116 C CA . GLY A 1 92 ? 12.808 40.532 9.183 1.00 10.00 92 GLY A CA 1
ATOM 1117 C C . GLY A 1 92 ? 13.240 40.410 10.615 1.00 10.26 92 GLY A C 1
ATOM 1118 O O . GLY A 1 92 ? 14.308 39.843 10.875 1.00 12.62 92 GLY A O 1
ATOM 1122 N N . ILE A 1 93 ? 12.390 40.893 11.518 1.00 10.92 93 ILE A N 1
ATOM 1123 C CA . ILE A 1 93 ? 12.799 40.948 12.934 1.00 12.33 93 ILE A CA 1
ATOM 1124 C C . ILE A 1 93 ? 12.023 39.856 13.671 1.00 11.13 93 ILE A C 1
ATOM 1125 O O . ILE A 1 93 ? 10.762 39.810 13.615 1.00 11.22 93 ILE A O 1
ATOM 1133 N N . PRO A 1 94 ? 12.710 38.957 14.381 1.00 10.49 94 PRO A N 1
ATOM 1134 C CA . PRO A 1 94 ? 11.971 37.983 15.205 1.00 10.54 94 PRO A CA 1
ATOM 1135 C C . PRO A 1 94 ? 11.114 38.720 16.221 1.00 10.95 94 PRO A C 1
ATOM 1136 O O . PRO A 1 94 ? 11.533 39.692 16.825 1.00 11.91 94 PRO A O 1
ATOM 1147 N N . ALA A 1 95 ? 9.896 38.220 16.440 1.00 10.35 95 ALA A N 1
ATOM 1148 C CA . ALA A 1 95 ? 8.943 38.952 17.247 1.00 10.74 95 ALA A CA 1
ATOM 1149 C C . ALA A 1 95 ? 9.334 39.066 18.713 1.00 12.13 95 ALA A C 1
ATOM 1150 O O . ALA A 1 95 ? 8.874 40.015 19.379 1.00 13.71 95 ALA A O 1
ATOM 1157 N N . ASP A 1 96 ? 10.227 38.231 19.210 1.00 12.34 96 ASP A N 1
ATOM 1158 C CA . ASP A 1 96 ? 10.682 38.416 20.568 1.00 14.99 96 ASP A CA 1
ATOM 1159 C C . ASP A 1 96 ? 11.578 39.615 20.741 1.00 17.39 96 ASP A C 1
ATOM 1160 O O . ASP A 1 96 ? 11.768 40.070 21.874 1.00 22.32 96 ASP A O 1
ATOM 1169 N N . ARG A 1 97 ? 12.100 40.153 19.636 1.00 14.61 97 ARG A N 1
ATOM 1170 C CA . ARG A 1 97 ? 13.000 41.301 19.662 1.00 15.80 97 ARG A CA 1
ATOM 1171 C C . ARG A 1 97 ? 12.226 42.605 19.488 1.00 16.62 97 ARG A C 1
ATOM 1172 O O . ARG A 1 97 ? 12.820 43.667 19.594 1.00 18.77 97 ARG A O 1
ATOM 1176 N N . ALA A 1 98 ? 10.940 42.525 19.189 1.00 14.03 98 ALA A N 1
ATOM 1177 C CA . ALA A 1 98 ? 10.077 43.687 19.046 1.00 14.34 98 ALA A CA 1
ATOM 1178 C C . ALA A 1 98 ? 9.874 44.352 20.389 1.00 14.19 98 ALA A C 1
ATOM 1179 O O . ALA A 1 98 ? 9.640 43.702 21.407 1.00 16.67 98 ALA A O 1
ATOM 1186 N N . SER A 1 99 ? 9.869 45.670 20.355 1.00 14.84 99 SER A N 1
ATOM 1187 C CA . SER A 1 99 ? 9.382 46.433 21.494 1.00 15.90 99 SER A CA 1
ATOM 1188 C C . SER A 1 99 ? 7.948 46.145 21.757 1.00 14.40 99 SER A C 1
ATOM 1189 O O . SER A 1 99 ? 7.171 45.574 20.898 1.00 15.39 99 SER A O 1
ATOM 1197 N N . ALA A 1 100 ? 7.468 46.532 22.927 1.00 15.55 100 ALA A N 1
ATOM 1198 C CA . ALA A 1 100 ? 6.083 46.375 23.181 1.00 14.14 100 ALA A CA 1
ATOM 1199 C C . ALA A 1 100 ? 5.159 47.073 22.196 1.00 15.16 100 ALA A C 1
ATOM 1200 O O . ALA A 1 100 ? 4.096 46.554 21.848 1.00 16.68 100 ALA A O 1
ATOM 1207 N N . SER A 1 101 ? 5.547 48.249 21.780 1.00 14.82 101 SER A N 1
ATOM 1208 C CA . SER A 1 101 ?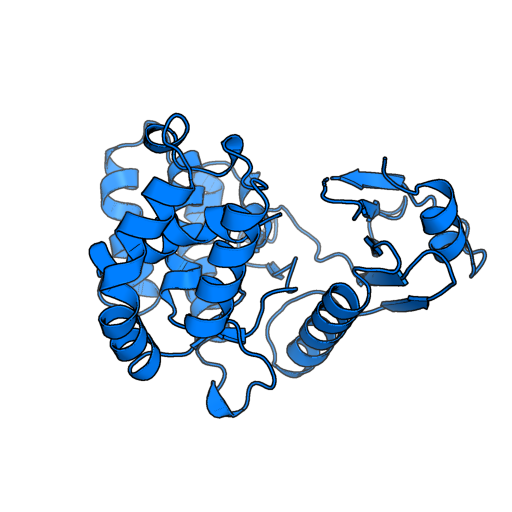 4.669 48.956 20.785 1.00 14.71 101 SER A CA 1
ATOM 1209 C C . SER A 1 101 ? 4.713 48.294 19.394 1.00 13.85 101 SER A C 1
ATOM 1210 O O . SER A 1 101 ? 3.697 48.186 18.720 1.00 13.98 101 SER A O 1
ATOM 1218 N N . MET A 1 102 ? 5.860 47.813 19.010 1.00 12.87 102 MET A N 1
ATOM 1219 C CA . MET A 1 102 ? 5.977 47.052 17.767 1.00 11.70 102 MET A CA 1
ATOM 1220 C C . MET A 1 102 ? 5.126 45.770 17.827 1.00 11.49 102 MET A C 1
ATOM 1221 O O . MET A 1 102 ? 4.461 45.448 16.835 1.00 12.23 102 MET A O 1
ATOM 1229 N N . LEU A 1 103 ? 5.196 45.044 18.947 1.00 11.53 103 LEU A N 1
ATOM 1230 C CA . LEU A 1 103 ? 4.402 43.799 19.024 1.00 11.79 103 LEU A CA 1
ATOM 1231 C C . LEU A 1 103 ? 2.974 44.110 18.977 1.00 11.27 103 LEU A C 1
ATOM 1232 O O . LEU A 1 103 ? 2.160 43.374 18.375 1.00 13.76 103 LEU A O 1
ATOM 1248 N N . ARG A 1 104 ? 2.563 45.218 19.643 1.00 12.08 104 ARG A N 1
ATOM 1249 C CA . ARG A 1 104 ? 1.221 45.618 19.485 1.00 11.44 104 ARG A CA 1
ATOM 1250 C C . ARG A 1 104 ? 0.811 45.935 18.074 1.00 12.25 104 ARG A C 1
ATOM 1251 O O . ARG A 1 104 ? -0.245 45.543 17.589 1.00 13.17 104 ARG A O 1
ATOM 1272 N N . ALA A 1 105 ? 1.688 46.586 17.310 1.00 13.09 105 ALA A N 1
ATOM 1273 C CA . ALA A 1 105 ? 1.387 46.822 15.903 1.00 11.97 105 ALA A CA 1
ATOM 1274 C C . ALA A 1 105 ? 1.206 45.509 15.105 1.00 13.13 105 ALA A C 1
ATOM 1275 O O . ALA A 1 105 ? 0.508 45.500 14.117 1.00 12.83 105 ALA A O 1
ATOM 1282 N N . ALA A 1 106 ? 1.925 44.489 15.480 1.00 11.19 106 ALA A N 1
ATOM 1283 C CA . ALA A 1 106 ? 1.895 43.197 14.805 1.00 10.51 106 ALA A CA 1
ATOM 1284 C C . ALA A 1 106 ? 0.830 42.253 15.364 1.00 10.43 106 ALA A C 1
ATOM 1285 O O . ALA A 1 106 ? 0.663 41.151 14.842 1.00 11.16 106 ALA A O 1
ATOM 1292 N N . TRP A 1 107 ? 0.099 42.651 16.414 1.00 10.97 107 TRP A N 1
ATOM 1293 C CA . TRP A 1 107 ? -0.713 41.692 17.162 1.00 10.69 107 TRP A CA 1
ATOM 1294 C C . TRP A 1 107 ? -1.873 41.128 16.329 1.00 11.20 107 TRP A C 1
ATOM 1295 O O . TRP A 1 107 ? -2.049 39.900 16.185 1.00 11.53 107 TRP A O 1
ATOM 1316 N N . GLU A 1 108 ? -2.641 42.010 15.719 1.00 12.40 108 GLU A N 1
ATOM 1317 C CA . GLU A 1 108 ? -3.711 41.537 14.790 1.00 13.74 108 GLU A CA 1
ATOM 1318 C C . GLU A 1 108 ? -3.145 40.856 13.530 1.00 11.74 108 GLU A C 1
ATOM 1319 O O . GLU A 1 108 ? -3.661 39.810 13.106 1.00 12.52 108 GLU A O 1
ATOM 1331 N N . PRO A 1 109 ? -2.037 41.386 12.966 1.00 11.10 109 PRO A N 1
ATOM 1332 C CA . PRO A 1 109 ? -1.405 40.668 11.859 1.00 11.48 109 PRO A CA 1
ATOM 1333 C C . PRO A 1 109 ? -0.974 39.226 12.239 1.00 10.01 109 PRO A C 1
ATOM 1334 O O . PRO A 1 109 ? -1.129 38.309 11.409 1.00 10.44 109 PRO A O 1
ATOM 1345 N N . ILE A 1 110 ? -0.495 39.036 13.455 1.00 9.84 110 ILE A N 1
ATOM 1346 C CA . ILE A 1 110 ? -0.128 37.717 13.910 1.00 9.13 110 ILE A CA 1
ATOM 1347 C C . ILE A 1 110 ? -1.373 36.848 14.008 1.00 8.55 110 ILE A C 1
ATOM 1348 O O . ILE A 1 110 ? -1.389 35.678 13.554 1.00 8.91 110 ILE A O 1
ATOM 1364 N N . ALA A 1 111 ? -2.465 37.366 14.596 1.00 9.60 111 ALA A N 1
ATOM 1365 C CA . ALA A 1 111 ? -3.674 36.611 14.696 1.00 10.17 111 ALA A CA 1
ATOM 1366 C C . ALA A 1 111 ? -4.101 36.160 13.317 1.00 9.92 111 ALA A C 1
ATOM 1367 O O . ALA A 1 111 ? -4.529 34.985 13.113 1.00 10.58 111 ALA A O 1
ATOM 1374 N N . ASP A 1 112 ? -4.032 37.046 12.360 1.00 10.50 112 ASP A N 1
ATOM 1375 C CA . ASP A 1 112 ? -4.490 36.703 11.022 1.00 11.68 112 ASP A CA 1
ATOM 1376 C C . ASP A 1 112 ? -3.578 35.638 10.352 1.00 10.26 112 ASP A C 1
ATOM 1377 O O . ASP A 1 112 ? -4.079 34.729 9.683 1.00 10.43 112 ASP A O 1
ATOM 1386 N N . ALA A 1 113 ? -2.289 35.778 10.522 1.00 9.03 113 ALA A N 1
ATOM 1387 C CA . ALA A 1 113 ? -1.348 34.838 9.896 1.00 9.13 113 ALA A CA 1
ATOM 1388 C C . ALA A 1 113 ? -1.462 33.419 10.541 1.00 9.05 113 ALA A C 1
ATOM 1389 O O . ALA A 1 113 ? -1.367 32.415 9.848 1.00 9.10 113 ALA A O 1
ATOM 1396 N N . VAL A 1 114 ? -1.628 33.408 11.843 1.00 8.43 114 VAL A N 1
ATOM 1397 C CA . VAL A 1 114 ? -1.815 32.133 12.586 1.00 8.11 114 VAL A CA 1
ATOM 1398 C C . VAL A 1 114 ? -3.146 31.516 12.180 1.00 8.28 114 VAL A C 1
ATOM 1399 O O . VAL A 1 114 ? -3.230 30.305 11.961 1.00 9.45 114 VAL A O 1
ATOM 1412 N N . ARG A 1 115 ? -4.189 32.317 12.046 1.00 9.06 115 ARG A N 1
ATOM 1413 C CA . ARG A 1 115 ? -5.478 31.806 11.625 1.00 10.38 115 ARG A CA 1
ATOM 1414 C C . ARG A 1 115 ? -5.331 31.147 10.255 1.00 9.73 115 ARG A C 1
ATOM 1415 O O . ARG A 1 115 ? -5.902 30.051 9.995 1.00 10.53 115 ARG A O 1
ATOM 1436 N N . ARG A 1 116 ? -4.625 31.774 9.332 1.00 10.22 116 ARG A N 1
ATOM 1437 C CA . ARG A 1 116 ? -4.457 31.176 8.006 1.00 10.73 116 ARG A CA 1
ATOM 1438 C C . ARG A 1 116 ? -3.766 29.817 8.096 1.00 9.79 116 ARG A C 1
ATOM 1439 O O . ARG A 1 116 ? -4.190 28.849 7.449 1.00 10.18 116 ARG A O 1
ATOM 1451 N N . LEU A 1 117 ? -2.714 29.714 8.902 1.00 8.59 117 LEU A N 1
ATOM 1452 C CA . LEU A 1 117 ? -2.054 28.432 9.094 1.00 8.19 117 LEU A CA 1
ATOM 1453 C C . LEU A 1 117 ? -3.021 27.399 9.666 1.00 8.42 117 LEU A C 1
ATOM 1454 O O . LEU A 1 117 ? -3.117 26.239 9.188 1.00 8.84 117 LEU A O 1
ATOM 1470 N N . HIS A 1 118 ? -3.768 27.835 10.691 1.00 9.45 118 HIS A N 1
ATOM 1471 C CA . HIS A 1 118 ? -4.742 27.015 11.346 1.00 10.80 118 HIS A CA 1
ATOM 1472 C C . HIS A 1 118 ? -6.043 26.755 10.496 1.00 11.31 118 HIS A C 1
ATOM 1473 O O . HIS A 1 118 ? -7.029 26.167 10.987 1.00 12.48 118 HIS A O 1
ATOM 1488 N N . GLU A 1 119 ? -6.100 27.238 9.327 1.00 10.16 119 GLU A N 1
ATOM 1489 C CA . GLU A 1 119 ? -7.168 26.921 8.404 1.00 11.98 119 GLU A CA 1
ATOM 1490 C C . GLU A 1 119 ? -6.742 25.939 7.355 1.00 11.68 119 GLU A C 1
ATOM 1491 O O . GLU A 1 119 ? -7.622 25.462 6.620 1.00 14.41 119 GLU A O 1
ATOM 1503 N N . LEU A 1 120 ? -5.477 25.527 7.291 1.00 9.88 120 LEU A N 1
ATOM 1504 C CA . LEU A 1 120 ? -5.136 24.410 6.410 1.00 9.60 120 LEU A CA 1
ATOM 1505 C C . LEU A 1 120 ? -5.951 23.188 6.814 1.00 10.18 120 LEU A C 1
ATOM 1506 O O . LEU A 1 120 ? -6.146 22.949 7.990 1.00 12.48 120 LEU A O 1
ATOM 1522 N N . PRO A 1 121 ? -6.470 22.389 5.874 1.00 10.07 121 PRO A N 1
ATOM 1523 C CA . PRO A 1 121 ? -7.311 21.260 6.267 1.00 9.64 121 PRO A CA 1
ATOM 1524 C C . PRO A 1 121 ? -6.546 20.183 7.004 1.00 8.58 121 PRO A C 1
ATOM 1525 O O . PRO A 1 121 ? -5.631 19.606 6.459 1.00 9.30 121 PRO A O 1
ATOM 1536 N N . PRO A 1 122 ? -6.863 19.939 8.266 1.00 8.71 122 PRO A N 1
ATOM 1537 C CA . PRO A 1 122 ? -5.915 19.139 9.044 1.00 9.68 122 PRO A CA 1
ATOM 1538 C C . PRO A 1 122 ? -5.786 17.721 8.594 1.00 9.19 122 PRO A C 1
ATOM 1539 O O . PRO A 1 122 ? -4.719 17.097 8.732 1.00 10.45 122 PRO A O 1
ATOM 1550 N N . GLU A 1 123 ? -6.876 17.160 8.060 1.00 9.48 123 GLU A N 1
ATOM 1551 C CA . GLU A 1 123 ? -6.854 15.765 7.577 1.00 11.18 123 GLU A CA 1
ATOM 1552 C C . GLU A 1 123 ? -5.942 15.609 6.344 1.00 12.18 123 GLU A C 1
ATOM 1553 O O . GLU A 1 123 ? -5.572 14.466 6.047 1.00 16.52 123 GLU A O 1
ATOM 1565 N N . LYS A 1 124 ? -5.581 16.704 5.689 1.00 10.86 124 LYS A N 1
ATOM 1566 C CA . LYS A 1 124 ? -4.690 16.647 4.547 1.00 12.48 124 LYS A CA 1
ATOM 1567 C C . LYS A 1 124 ? -3.239 16.885 4.948 1.00 11.80 124 LYS A C 1
ATOM 1568 O O . LYS A 1 124 ? -2.342 16.807 4.103 1.00 16.11 124 LYS A O 1
ATOM 1575 N N . CYS A 1 125 ? -3.006 17.210 6.178 1.00 10.04 125 CYS A N 1
ATOM 1576 C CA . CYS A 1 125 ? -1.620 17.441 6.593 1.00 8.96 125 CYS A CA 1
ATOM 1577 C C . CYS A 1 125 ? -0.925 16.119 6.729 1.00 8.07 125 CYS A C 1
ATOM 1578 O O . CYS A 1 125 ? -1.409 15.250 7.402 1.00 10.03 125 CYS A O 1
ATOM 1586 N N . PRO A 1 126 ? 0.286 15.964 6.173 1.00 7.94 126 PRO A N 1
ATOM 1587 C CA . PRO A 1 126 ? 1.034 14.731 6.376 1.00 8.62 126 PRO A CA 1
ATOM 1588 C C . PRO A 1 126 ? 1.548 14.530 7.794 1.00 7.67 126 PRO A C 1
ATOM 1589 O O . PRO A 1 126 ? 1.979 13.425 8.153 1.00 9.63 126 PRO A O 1
ATOM 1600 N N . PHE A 1 127 ? 1.545 15.598 8.569 1.00 7.16 127 PHE A N 1
ATOM 1601 C CA . PHE A 1 127 ? 2.310 15.643 9.835 1.00 7.08 127 PHE A CA 1
ATOM 1602 C C . PHE A 1 127 ? 1.364 15.807 11.016 1.00 7.13 127 PHE A C 1
ATOM 1603 O O . PHE A 1 127 ? 0.324 16.477 10.931 1.00 7.21 127 PHE A O 1
ATOM 1620 N N . THR A 1 128 ? 1.798 15.226 12.135 1.00 7.59 128 THR A N 1
ATOM 1621 C CA . THR A 1 128 ? 1.079 15.338 13.389 1.00 7.29 128 THR A CA 1
ATOM 1622 C C . THR A 1 128 ? 2.008 15.747 14.527 1.00 7.54 128 THR A C 1
ATOM 1623 O O . THR A 1 128 ? 3.169 15.361 14.562 1.00 8.72 128 THR A O 1
ATOM 1634 N N . ARG A 1 129 ? 1.447 16.473 15.483 1.00 7.33 129 ARG A N 1
ATOM 1635 C CA . ARG A 1 129 ? 2.105 16.668 16.804 1.00 8.05 129 ARG A CA 1
ATOM 1636 C C . ARG A 1 129 ? 0.997 16.583 17.854 1.00 6.89 129 ARG A C 1
ATOM 1637 O O . ARG A 1 129 ? 0.831 17.422 18.719 1.00 7.26 129 ARG A O 1
ATOM 1658 N N . GLU A 1 130 ? 0.198 15.516 17.749 1.00 7.51 130 GLU A N 1
ATOM 1659 C CA . GLU A 1 130 ? -0.967 15.343 18.552 1.00 8.35 130 GLU A CA 1
ATOM 1660 C C . GLU A 1 130 ? -0.579 14.946 19.977 1.00 8.14 130 GLU A C 1
ATOM 1661 O O . GLU A 1 130 ? 0.570 14.568 20.259 1.00 8.61 130 GLU A O 1
ATOM 1673 N N . LEU A 1 131 ? -1.573 15.030 20.867 1.00 8.63 131 LEU A N 1
ATOM 1674 C CA . LEU A 1 131 ? -1.242 14.952 22.274 1.00 9.54 131 LEU A CA 1
ATOM 1675 C C . LEU A 1 131 ? -0.661 13.602 22.642 1.00 9.63 131 LEU A C 1
ATOM 1676 O O . LEU A 1 131 ? 0.176 13.515 23.535 1.00 10.46 131 LEU A O 1
ATOM 1692 N N . GLY A 1 132 ? -1.137 12.517 22.044 1.00 10.59 132 GLY A N 1
ATOM 1693 C CA . GLY A 1 132 ? -0.564 11.227 22.426 1.00 11.21 132 GLY A CA 1
ATOM 1694 C C . GLY A 1 132 ? 0.911 11.140 22.159 1.00 10.21 132 GLY A C 1
ATOM 1695 O O . GLY A 1 132 ? 1.691 10.610 22.980 1.00 12.10 132 GLY A O 1
ATOM 1699 N N . GLU A 1 133 ? 1.369 11.675 21.020 1.00 10.41 133 GLU A N 1
ATOM 1700 C CA . GLU A 1 133 ? 2.796 11.753 20.732 1.00 11.60 133 GLU A CA 1
ATOM 1701 C C . GLU A 1 133 ? 3.543 12.677 21.694 1.00 10.57 133 GLU A C 1
ATOM 1702 O O . GLU A 1 133 ? 4.633 12.356 22.167 1.00 11.52 133 GLU A O 1
ATOM 1708 N N . MET A 1 134 ? 2.965 13.843 21.933 1.00 9.87 134 MET A N 1
ATOM 1709 C CA . MET A 1 134 ? 3.675 14.803 22.764 1.00 10.34 134 MET A CA 1
ATOM 1710 C C . MET A 1 134 ? 3.746 14.343 24.200 1.00 10.80 134 MET A C 1
ATOM 1711 O O . MET A 1 134 ? 4.755 14.570 24.874 1.00 10.73 134 MET A O 1
ATOM 1718 N N . PHE A 1 135 ? 2.660 13.731 24.702 1.00 12.00 135 PHE A N 1
ATOM 1719 C CA . PHE A 1 135 ? 2.674 13.249 26.053 1.00 11.96 135 PHE A CA 1
ATOM 1720 C C . PHE A 1 135 ? 3.693 12.127 26.182 1.00 11.25 135 PHE A C 1
ATOM 1721 O O . PHE A 1 135 ? 4.446 12.044 27.162 1.00 13.54 135 PHE A O 1
ATOM 1738 N N . SER A 1 136 ? 3.759 11.252 25.169 1.00 14.35 136 SER A N 1
ATOM 1739 C CA . SER A 1 136 ? 4.793 10.227 25.161 1.00 14.97 136 SER A CA 1
ATOM 1740 C C . SER A 1 136 ? 6.215 10.803 25.121 1.00 13.56 136 SER A C 1
ATOM 1741 O O . SER A 1 136 ? 7.097 10.298 25.846 1.00 16.04 136 SER A O 1
ATOM 1746 N N . MET A 1 137 ? 6.437 11.887 24.379 1.00 12.81 137 MET A N 1
ATOM 1747 C CA . MET A 1 137 ? 7.702 12.533 24.418 1.00 13.09 137 MET A CA 1
ATOM 1748 C C . MET A 1 137 ? 8.045 13.065 25.806 1.00 12.83 137 MET A C 1
ATOM 1749 O O . MET A 1 137 ? 9.171 12.904 26.298 1.00 13.54 137 MET A O 1
ATOM 1757 N N . ALA A 1 138 ? 7.110 13.700 26.483 1.00 10.76 138 ALA A N 1
ATOM 1758 C CA . ALA A 1 138 ? 7.343 14.186 27.850 1.00 11.24 138 ALA A CA 1
ATOM 1759 C C . ALA A 1 138 ? 7.667 13.037 28.794 1.00 12.52 138 ALA A C 1
ATOM 1760 O O . ALA A 1 138 ? 8.528 13.197 29.632 1.00 13.49 138 ALA A O 1
ATOM 1767 N N . ARG A 1 139 ? 6.937 11.930 28.696 1.00 14.44 139 ARG A N 1
ATOM 1768 C CA . ARG A 1 139 ? 7.289 10.790 29.566 1.00 14.97 139 ARG A CA 1
ATOM 1769 C C . ARG A 1 139 ? 8.755 10.384 29.400 1.00 16.75 139 ARG A C 1
ATOM 1770 O O . ARG A 1 139 ? 9.461 10.084 30.360 1.00 18.35 139 ARG A O 1
ATOM 1782 N N . ASP A 1 140 ? 9.225 10.401 28.169 1.00 15.36 140 ASP A N 1
ATOM 1783 C CA . ASP A 1 140 ? 10.607 10.035 27.877 1.00 17.31 140 ASP A CA 1
ATOM 1784 C C . ASP A 1 140 ? 11.644 11.044 28.411 1.00 16.17 140 ASP A C 1
ATOM 1785 O O . ASP A 1 140 ? 12.663 10.691 28.988 1.00 18.30 140 ASP A O 1
ATOM 1794 N N . VAL A 1 141 ? 11.378 12.339 28.192 1.00 14.23 141 VAL A N 1
ATOM 1795 C CA . VAL A 1 141 ? 12.274 13.362 28.713 1.00 14.31 141 VAL A CA 1
ATOM 1796 C C . VAL A 1 141 ? 12.359 13.262 30.253 1.00 15.80 141 VAL A C 1
ATOM 1797 O O . VAL A 1 141 ? 13.435 13.359 30.832 1.00 16.38 141 VAL A O 1
ATOM 1810 N N . VAL A 1 142 ? 11.195 13.091 30.882 1.00 14.59 142 VAL A N 1
ATOM 1811 C CA . VAL A 1 142 ? 11.113 12.998 32.351 1.00 16.99 142 VAL A CA 1
ATOM 1812 C C . VAL A 1 142 ? 11.809 11.721 32.828 1.00 18.85 142 VAL A C 1
ATOM 1813 O O . VAL A 1 142 ? 12.569 11.761 33.836 1.00 23.78 142 VAL A O 1
ATOM 1826 N N . ALA A 1 143 ? 11.607 10.616 32.112 1.00 21.73 143 ALA A N 1
ATOM 1827 C CA . ALA A 1 143 ? 12.277 9.359 32.453 1.00 23.16 143 ALA A CA 1
ATOM 1828 C C . ALA A 1 143 ? 13.804 9.479 32.377 1.00 23.11 143 ALA A C 1
ATOM 1829 O O . ALA A 1 143 ? 14.502 8.901 33.211 1.00 29.57 143 ALA A O 1
ATOM 1836 N N . ARG A 1 144 ? 14.301 10.233 31.387 1.00 24.66 144 ARG A N 1
ATOM 1837 C CA . ARG A 1 144 ? 15.708 10.497 31.204 1.00 26.01 144 ARG A CA 1
ATOM 1838 C C . ARG A 1 144 ? 16.295 11.595 32.115 1.00 24.02 144 ARG A C 1
ATOM 1839 O O . ARG A 1 144 ? 17.452 11.918 32.016 1.00 26.69 144 ARG A O 1
ATOM 1860 N N . GLU A 1 145 ? 15.439 12.211 32.935 1.00 25.60 145 GLU A N 1
ATOM 1861 C CA . GLU A 1 145 ? 15.800 13.307 33.811 1.00 23.49 145 GLU A CA 1
ATOM 1862 C C . GLU A 1 145 ? 16.454 14.404 32.944 1.00 22.45 145 GLU A C 1
ATOM 1863 O O . GLU A 1 145 ? 17.443 15.023 33.316 1.00 26.30 145 GLU A O 1
ATOM 1871 N N . ALA A 1 146 ? 15.833 14.685 31.810 1.00 19.47 146 ALA A N 1
ATOM 1872 C CA . ALA A 1 146 ? 16.405 15.632 30.823 1.00 20.29 146 ALA A CA 1
ATOM 1873 C C . ALA A 1 146 ? 15.689 16.967 30.715 1.00 18.77 146 ALA A C 1
ATOM 1874 O O . ALA A 1 146 ? 15.969 17.742 29.843 1.00 21.39 146 ALA A O 1
ATOM 1881 N N . VAL A 1 147 ? 14.718 17.237 31.588 1.00 16.99 147 VAL A N 1
ATOM 1882 C CA . VAL A 1 147 ? 13.985 18.513 31.557 1.00 14.77 147 VAL A CA 1
ATOM 1883 C C . VAL A 1 147 ? 14.918 19.642 31.940 1.00 16.32 147 VAL A C 1
ATOM 1884 O O . VAL A 1 147 ? 15.636 19.546 32.935 1.00 19.84 147 VAL A O 1
ATOM 1897 N N . ASN A 1 148 ? 14.911 20.709 31.157 1.00 17.35 148 ASN A N 1
ATOM 1898 C CA . ASN A 1 148 ? 15.650 21.904 31.488 1.00 18.09 148 ASN A CA 1
ATOM 1899 C C . ASN A 1 148 ? 14.780 22.807 32.312 1.00 18.02 148 ASN A C 1
ATOM 1900 O O . ASN A 1 148 ? 13.778 23.313 31.803 1.00 17.22 148 ASN A O 1
ATOM 1911 N N . PRO A 1 149 ? 15.080 22.978 33.621 1.00 19.16 149 PRO A N 1
ATOM 1912 C CA . PRO A 1 149 ? 14.145 23.763 34.457 1.00 20.88 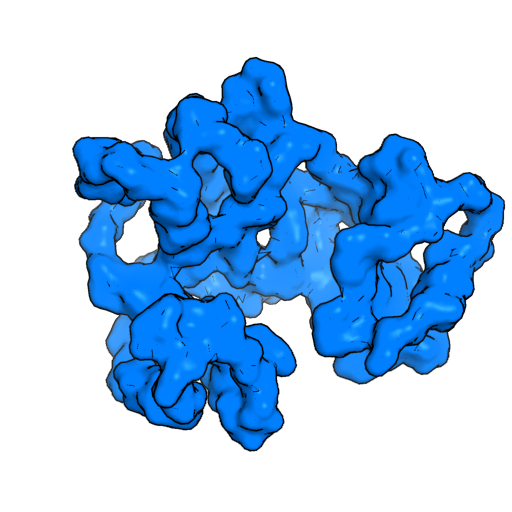149 PRO A CA 1
ATOM 1913 C C . PRO A 1 149 ? 14.031 25.217 34.030 1.00 20.89 149 PRO A C 1
ATOM 1914 O O . PRO A 1 149 ? 13.015 25.837 34.344 1.00 20.80 149 PRO A O 1
ATOM 1925 N N . ASP A 1 150 ? 14.982 25.733 33.233 1.00 21.61 150 ASP A N 1
ATOM 1926 C CA . ASP A 1 150 ? 14.875 27.118 32.770 1.00 22.85 150 ASP A CA 1
ATOM 1927 C C . ASP A 1 150 ? 13.647 27.299 31.832 1.00 19.67 150 ASP A C 1
ATOM 1928 O O . ASP A 1 150 ? 13.182 28.434 31.637 1.00 24.94 150 ASP A O 1
ATOM 1933 N N . PHE A 1 151 ? 13.183 26.208 31.221 1.00 19.05 151 PHE A N 1
ATOM 1934 C CA . PHE A 1 151 ? 12.017 26.259 30.288 1.00 18.83 151 PHE A CA 1
ATOM 1935 C C . PHE A 1 151 ? 10.737 26.246 31.032 1.00 16.95 151 PHE A C 1
ATOM 1936 O O . PHE A 1 151 ? 9.700 26.507 30.426 1.00 16.58 151 PHE A O 1
ATOM 1953 N N . LEU A 1 152 ? 10.741 25.864 32.291 1.00 16.95 152 LEU A N 1
ATOM 1954 C CA . LEU A 1 152 ? 9.514 25.752 33.051 1.00 16.60 152 LEU A CA 1
ATOM 1955 C C . LEU A 1 152 ? 9.024 27.132 33.474 1.00 17.26 152 LEU A C 1
ATOM 1956 O O . LEU A 1 152 ? 9.825 28.056 33.664 1.00 21.26 152 LEU A O 1
ATOM 1972 N N . PRO A 1 153 ? 7.740 27.269 33.755 1.00 17.94 153 PRO A N 1
ATOM 1973 C CA . PRO A 1 153 ? 7.257 28.463 34.450 1.00 20.24 153 PRO A CA 1
ATOM 1974 C C . PRO A 1 153 ? 8.024 28.677 35.743 1.00 23.73 153 PRO A C 1
ATOM 1975 O O . PRO A 1 153 ? 8.342 27.704 36.428 1.00 19.93 153 PRO A O 1
ATOM 1986 N N . GLU A 1 154 ? 8.269 29.939 36.073 1.00 23.64 154 GLU A N 1
ATOM 1987 C CA . GLU A 1 154 ? 9.080 30.237 37.245 1.00 26.99 154 GLU A CA 1
ATOM 1988 C C . GLU A 1 154 ? 8.655 29.445 38.503 1.00 25.19 154 GLU A C 1
ATOM 1989 O O . GLU A 1 154 ? 9.493 28.954 39.257 1.00 27.48 154 GLU A O 1
ATOM 1992 N N . GLU A 1 155 ? 7.358 29.372 38.750 1.00 25.77 155 GLU A N 1
ATOM 1993 C CA . GLU A 1 155 ? 6.837 28.740 39.963 1.00 25.67 155 GLU A CA 1
ATOM 1994 C C . GLU A 1 155 ? 7.020 27.210 40.020 1.00 22.10 155 GLU A C 1
ATOM 1995 O O . GLU A 1 155 ? 6.803 26.595 41.060 1.00 23.99 155 GLU A O 1
ATOM 2007 N N . GLN A 1 156 ? 7.377 26.598 38.880 1.00 19.34 156 GLN A N 1
ATOM 2008 C CA . GLN A 1 156 ? 7.577 25.160 38.760 1.00 18.26 156 GLN A CA 1
ATOM 2009 C C . GLN A 1 156 ? 9.032 24.747 38.781 1.00 18.04 156 GLN A C 1
ATOM 2010 O O . GLN A 1 156 ? 9.309 23.555 38.784 1.00 18.19 156 GLN A O 1
ATOM 2024 N N . ARG A 1 157 ? 9.945 25.721 38.793 1.00 20.60 157 ARG A N 1
ATOM 2025 C CA . ARG A 1 157 ? 11.350 25.384 38.472 1.00 20.53 157 ARG A CA 1
ATOM 2026 C C . ARG A 1 157 ? 11.984 24.565 39.549 1.00 17.51 157 ARG A C 1
ATOM 2027 O O . ARG A 1 157 ? 12.985 23.893 39.329 1.00 23.39 157 ARG A O 1
ATOM 2035 N N . HIS A 1 158 ? 11.404 24.603 40.750 1.00 21.54 158 HIS A N 1
ATOM 2036 C CA . HIS A 1 158 ? 11.925 23.837 41.866 1.00 21.36 158 HIS A CA 1
ATOM 2037 C C . HIS A 1 158 ? 11.107 22.611 42.202 1.00 21.61 158 HIS A C 1
ATOM 2038 O O . HIS A 1 158 ? 11.228 22.052 43.307 1.00 26.40 158 HIS A O 1
ATOM 2053 N N . THR A 1 159 ? 10.301 22.165 41.245 1.00 19.87 159 THR A N 1
ATOM 2054 C CA . THR A 1 159 ? 9.448 20.974 41.446 1.00 21.71 159 THR A CA 1
ATOM 2055 C C . THR A 1 159 ? 9.990 19.838 40.575 1.00 20.91 159 THR A C 1
ATOM 2056 O O . THR A 1 159 ? 10.313 20.135 39.388 1.00 18.91 159 THR A O 1
ATOM 2067 N N . PRO A 1 160 ? 10.084 18.606 41.137 1.00 18.54 160 PRO A N 1
ATOM 2068 C CA . PRO A 1 160 ? 10.539 17.444 40.308 1.00 19.13 160 PRO A CA 1
ATOM 2069 C C . PRO A 1 160 ? 9.678 17.305 39.058 1.00 16.80 160 PRO A C 1
ATOM 2070 O O . PRO A 1 160 ? 8.458 17.292 39.133 1.00 16.50 160 PRO A O 1
ATOM 2081 N N . PRO A 1 161 ? 10.329 17.188 37.895 1.00 16.19 161 PRO A N 1
ATOM 2082 C CA . PRO A 1 161 ? 9.512 17.111 36.696 1.00 15.07 161 PRO A CA 1
ATOM 2083 C C . PRO A 1 161 ? 8.582 15.906 36.630 1.00 13.96 161 PRO A C 1
ATOM 2084 O O . PRO A 1 161 ? 7.538 16.024 35.983 1.00 13.96 161 PRO A O 1
ATOM 2095 N N . GLY A 1 162 ? 8.891 14.770 37.274 1.00 15.48 162 GLY A N 1
ATOM 2096 C CA . GLY A 1 162 ? 7.933 13.657 37.315 1.00 16.17 162 GLY A CA 1
ATOM 2097 C C . GLY A 1 162 ? 6.663 14.072 37.998 1.00 14.87 162 GLY A C 1
ATOM 2098 O O . GLY A 1 162 ? 5.580 13.648 37.606 1.00 16.39 162 GLY A O 1
ATOM 2102 N N . GLU A 1 163 ? 6.757 14.939 39.021 1.00 14.94 163 GLU A N 1
ATOM 2103 C CA . GLU A 1 163 ? 5.563 15.444 39.680 1.00 15.04 163 GLU A CA 1
ATOM 2104 C C . GLU A 1 163 ? 4.764 16.391 38.782 1.00 14.26 163 GLU A C 1
ATOM 2105 O O . GLU A 1 163 ? 3.533 16.343 38.730 1.00 14.05 163 GLU A O 1
ATOM 2115 N N . LEU A 1 164 ? 5.456 17.209 38.018 1.00 12.50 164 LEU A N 1
ATOM 2116 C CA . LEU A 1 164 ? 4.802 18.092 37.076 1.00 12.28 164 LEU A CA 1
ATOM 2117 C C . LEU A 1 164 ? 4.050 17.288 36.022 1.00 11.05 164 LEU A C 1
ATOM 2118 O O . LEU A 1 164 ? 2.887 17.609 35.692 1.00 11.05 164 LEU A O 1
ATOM 2134 N N . LEU A 1 165 ? 4.688 16.270 35.490 1.00 10.65 165 LEU A N 1
ATOM 2135 C CA . LEU A 1 165 ? 4.039 15.425 34.504 1.00 10.41 165 LEU A CA 1
ATOM 2136 C C . LEU A 1 165 ? 2.794 14.743 35.060 1.00 10.22 165 LEU A C 1
ATOM 2137 O O . LEU A 1 165 ? 1.732 14.664 34.412 1.00 10.01 165 LEU A O 1
ATOM 2153 N N . ALA A 1 166 ? 2.939 14.279 36.294 1.00 11.84 166 ALA A N 1
ATOM 2154 C CA . ALA A 1 166 ? 1.796 13.614 36.964 1.00 13.31 166 ALA A CA 1
ATOM 2155 C C . ALA A 1 166 ? 0.596 14.540 37.199 1.00 11.77 166 ALA A C 1
ATOM 2156 O O . ALA A 1 166 ? -0.517 14.048 37.303 1.00 14.15 166 ALA A O 1
ATOM 2163 N N . ARG A 1 167 ? 0.791 15.855 37.257 1.00 12.25 167 ARG A N 1
ATOM 2164 C CA . ARG A 1 167 ? -0.334 16.794 37.352 1.00 11.73 167 ARG A CA 1
ATOM 2165 C C . ARG A 1 167 ? -1.190 16.811 36.063 1.00 11.05 167 ARG A C 1
ATOM 2166 O O . ARG A 1 167 ? -2.367 17.065 36.072 1.00 12.76 167 ARG A O 1
ATOM 2187 N N . LEU A 1 168 ? -0.522 16.543 34.949 1.00 9.35 168 LEU A N 1
ATOM 2188 C CA . LEU A 1 168 ? -1.146 16.621 33.614 1.00 8.89 168 LEU A CA 1
ATOM 2189 C C . LEU A 1 168 ? -1.737 15.265 33.203 1.00 8.84 168 LEU A C 1
ATOM 2190 O O . LEU A 1 168 ? -2.720 15.238 32.452 1.00 9.12 168 LEU A O 1
ATOM 2206 N N . ALA A 1 169 ? -1.078 14.159 33.602 1.00 9.27 169 ALA A N 1
ATOM 2207 C CA . ALA A 1 169 ? -1.440 12.824 33.164 1.00 9.27 169 ALA A CA 1
ATOM 2208 C C . ALA A 1 169 ? -2.930 12.479 33.276 1.00 9.17 169 ALA A C 1
ATOM 2209 O O . ALA A 1 169 ? -3.447 11.793 32.373 1.00 10.14 169 ALA A O 1
ATOM 2216 N N . PRO A 1 170 ? -3.640 12.864 34.346 1.00 9.43 170 PRO A N 1
ATOM 2217 C CA . PRO A 1 170 ? -5.031 12.484 34.453 1.00 10.29 170 PRO A CA 1
ATOM 2218 C C . PRO A 1 170 ? -5.944 13.125 33.418 1.00 9.18 170 PRO A C 1
ATOM 2219 O O . PRO A 1 170 ? -7.085 12.687 33.291 1.00 10.14 170 PRO A O 1
ATOM 2230 N N . TYR A 1 171 ? -5.451 14.199 32.802 1.00 8.64 171 TYR A N 1
ATOM 2231 C CA . TYR A 1 171 ? -6.281 14.992 31.886 1.00 8.76 171 TYR A CA 1
ATOM 2232 C C . TYR A 1 171 ? -6.057 14.670 30.450 1.00 7.71 171 TYR A C 1
ATOM 2233 O O . TYR A 1 171 ? -6.654 15.332 29.578 1.00 8.25 171 TYR A O 1
ATOM 2251 N N . VAL A 1 172 ? -5.231 13.665 30.140 1.00 7.72 172 VAL A N 1
ATOM 2252 C CA . VAL A 1 172 ? -4.972 13.354 28.765 1.00 8.08 172 VAL A CA 1
ATOM 2253 C C . VAL A 1 172 ? -6.244 13.032 27.994 1.00 6.89 172 VAL A C 1
ATOM 2254 O O . VAL A 1 172 ? -6.429 13.484 26.877 1.00 7.72 172 VAL A O 1
ATOM 2267 N N . GLY A 1 173 ? -7.116 12.208 28.573 1.00 7.74 173 GLY A N 1
ATOM 2268 C CA . GLY A 1 173 ? -8.345 11.874 27.873 1.00 8.48 173 GLY A CA 1
ATOM 2269 C C . GLY A 1 173 ? -9.223 13.048 27.554 1.00 7.67 173 GLY A C 1
ATOM 2270 O O . GLY A 1 173 ? -9.741 13.223 26.447 1.00 8.05 173 GLY A O 1
ATOM 2274 N N . GLN A 1 174 ? -9.426 13.923 28.565 1.00 8.38 174 GLN A N 1
ATOM 2275 C CA . GLN A 1 174 ? -10.233 15.115 28.338 1.00 8.86 174 GLN A CA 1
ATOM 2276 C C . GLN A 1 174 ? -9.614 15.973 27.249 1.00 7.76 174 GLN A C 1
ATOM 2277 O O . GLN A 1 174 ? -10.323 16.512 26.391 1.00 9.38 174 GLN A O 1
ATOM 2287 N N . ARG A 1 175 ? -8.300 16.166 27.319 1.00 7.40 175 ARG A N 1
ATOM 2288 C CA . ARG A 1 175 ? -7.621 17.036 26.346 1.00 7.27 175 ARG A CA 1
ATOM 2289 C C . ARG A 1 175 ? -7.623 16.363 24.961 1.00 6.90 175 ARG A C 1
ATOM 2290 O O . ARG A 1 175 ? -7.737 17.067 23.943 1.00 7.53 175 ARG A O 1
ATOM 2301 N N . LEU A 1 176 ? -7.527 15.039 24.891 1.00 6.66 176 LEU A N 1
ATOM 2302 C CA . LEU A 1 176 ? -7.657 14.361 23.625 1.00 7.51 176 LEU A CA 1
ATOM 2303 C C . LEU A 1 176 ? -9.027 14.600 22.989 1.00 7.96 176 LEU A C 1
ATOM 2304 O O . LEU A 1 176 ? -9.147 14.754 21.779 1.00 8.96 176 LEU A O 1
ATOM 2320 N N . ALA A 1 177 ? -10.090 14.609 23.799 1.00 8.22 177 ALA A N 1
ATOM 2321 C CA . ALA A 1 177 ? -11.401 14.866 23.256 1.00 9.05 177 ALA A CA 1
ATOM 2322 C C . ALA A 1 177 ? -11.491 16.275 22.696 1.00 9.03 177 ALA A C 1
ATOM 2323 O O . ALA A 1 177 ? -12.101 16.491 21.620 1.00 10.53 177 ALA A O 1
ATOM 2330 N N . GLN A 1 178 ? -10.901 17.234 23.413 1.00 8.27 178 GLN A N 1
ATOM 2331 C CA . GLN A 1 178 ? -10.910 18.645 22.892 1.00 8.28 178 GLN A CA 1
ATOM 2332 C C . GLN A 1 178 ? -10.116 18.748 21.600 1.00 8.18 178 GLN A C 1
ATOM 2333 O O . GLN A 1 178 ? -10.502 19.460 20.682 1.00 9.75 178 GLN A O 1
ATOM 2347 N N . GLU A 1 179 ? -8.963 18.080 21.553 1.00 7.62 179 GLU A N 1
ATOM 2348 C CA . GLU A 1 179 ? -8.123 18.072 20.357 1.00 8.47 179 GLU A CA 1
ATOM 2349 C C . GLU A 1 179 ? -8.912 17.460 19.196 1.00 9.56 179 GLU A C 1
ATOM 2350 O O . GLU A 1 179 ? -8.885 18.029 18.109 1.00 12.25 179 GLU A O 1
ATOM 2362 N N . ALA A 1 180 ? -9.598 16.356 19.403 1.00 11.88 180 ALA A N 1
ATOM 2363 C CA . ALA A 1 180 ? -10.345 15.739 18.300 1.00 14.68 180 ALA A CA 1
ATOM 2364 C C . ALA A 1 180 ? -11.418 16.692 17.768 1.00 14.43 180 ALA A C 1
ATOM 2365 O O . ALA A 1 180 ? -11.629 16.754 16.555 1.00 20.33 180 ALA A O 1
ATOM 2372 N N . ALA A 1 181 ? -12.071 17.426 18.671 1.00 13.05 181 ALA A N 1
ATOM 2373 C CA . ALA A 1 181 ? -13.096 18.337 18.281 1.00 13.26 181 ALA A CA 1
ATOM 2374 C C . ALA A 1 181 ? -12.592 19.577 17.589 1.00 10.76 181 ALA A C 1
ATOM 2375 O O . ALA A 1 181 ? -13.317 20.127 16.742 1.00 13.30 181 ALA A O 1
ATOM 2382 N N . GLN A 1 182 ? -11.401 20.011 17.892 1.00 10.10 182 GLN A N 1
ATOM 2383 C CA . GLN A 1 182 ? -10.894 21.267 17.347 1.00 9.99 182 GLN A CA 1
ATOM 2384 C C A GLN A 1 182 ? -9.382 20.918 17.108 0.50 9.20 182 GLN A C 1
ATOM 2385 C C B GLN A 1 182 ? -9.569 21.376 16.612 0.50 8.91 182 GLN A C 1
ATOM 2386 O O A GLN A 1 182 ? -8.549 21.001 17.981 0.50 9.66 182 GLN A O 1
ATOM 2387 O O B GLN A 1 182 ? -8.953 22.437 16.555 0.50 8.08 182 GLN A O 1
ATOM 2397 N N . THR A 1 183 ? -9.124 20.283 16.009 1.00 8.59 183 THR A N 1
ATOM 2398 C CA . THR A 1 183 ? -7.762 20.134 15.524 1.00 8.45 183 THR A CA 1
ATOM 2399 C C . THR A 1 183 ? -7.486 21.123 14.394 1.00 7.67 183 THR A C 1
ATOM 2400 O O . THR A 1 183 ? -8.354 21.380 13.552 1.00 9.91 183 THR A O 1
ATOM 2406 N N . VAL A 1 184 ? -6.266 21.615 14.391 1.00 6.93 184 VAL A N 1
ATOM 2407 C CA . VAL A 1 184 ? -5.751 22.469 13.336 1.00 7.90 184 VAL A CA 1
ATOM 2408 C C . VAL A 1 184 ? -4.348 22.006 12.978 1.00 7.36 184 VAL A C 1
ATOM 2409 O O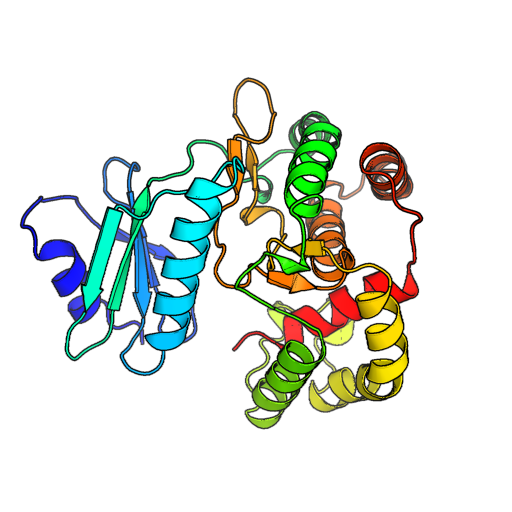 . VAL A 1 184 ? -3.746 21.206 13.699 1.00 8.12 184 VAL A O 1
ATOM 2422 N N . VAL A 1 185 ? -3.802 22.530 11.868 1.00 7.30 185 VAL A N 1
ATOM 2423 C CA . VAL A 1 185 ? -2.375 22.403 11.595 1.00 7.06 185 VAL A CA 1
ATOM 2424 C C . VAL A 1 185 ? -1.642 23.463 12.384 1.00 6.97 185 VAL A C 1
ATOM 2425 O O . VAL A 1 185 ? -1.740 24.651 12.113 1.00 8.78 185 VAL A O 1
ATOM 2438 N N . CYS A 1 186 ? -0.972 23.027 13.466 1.00 6.76 186 CYS A N 1
ATOM 2439 C CA . CYS A 1 186 ? -0.196 23.902 14.302 1.00 6.93 186 CYS A CA 1
ATOM 2440 C C . CYS A 1 186 ? 1.237 24.113 13.746 1.00 6.70 186 CYS A C 1
ATOM 2441 O O . CYS A 1 186 ? 1.829 23.212 13.175 1.00 7.44 186 CYS A O 1
ATOM 2449 N N . HIS A 1 187 ? 1.753 25.307 13.999 1.00 6.66 187 HIS A N 1
ATOM 2450 C CA . HIS A 1 187 ? 3.185 25.554 13.811 1.00 6.99 187 HIS A CA 1
ATOM 2451 C C . HIS A 1 187 ? 4.034 24.579 14.617 1.00 6.91 187 HIS A C 1
ATOM 2452 O O . HIS A 1 187 ? 5.044 24.078 14.125 1.00 7.90 187 HIS A O 1
ATOM 2467 N N . GLY A 1 188 ? 3.615 24.374 15.855 1.00 7.03 188 GLY A N 1
ATOM 2468 C CA . GLY A 1 188 ? 4.207 23.370 16.710 1.00 7.68 188 GLY A CA 1
ATOM 2469 C C . GLY A 1 188 ? 5.139 23.891 17.760 1.00 7.43 188 GLY A C 1
ATOM 2470 O O . GLY A 1 188 ? 5.404 23.157 18.723 1.00 8.42 188 GLY A O 1
ATOM 2474 N N . ASP A 1 189 ? 5.645 25.106 17.594 1.00 7.34 189 ASP A N 1
ATOM 2475 C CA . ASP A 1 189 ? 6.503 25.754 18.594 1.00 7.37 189 ASP A CA 1
ATOM 2476 C C . ASP A 1 189 ? 6.323 27.269 18.434 1.00 7.88 189 ASP A C 1
ATOM 2477 O O . ASP A 1 189 ? 7.251 28.006 18.088 1.00 8.43 189 ASP A O 1
ATOM 2486 N N . LEU A 1 190 ? 5.111 27.723 18.711 1.00 7.77 190 LEU A N 1
ATOM 2487 C CA . LEU A 1 190 ? 4.686 29.113 18.329 1.00 8.23 190 LEU A CA 1
ATOM 2488 C C . LEU A 1 190 ? 5.048 30.089 19.447 1.00 8.43 190 LEU A C 1
ATOM 2489 O O . LEU A 1 190 ? 4.205 30.867 19.914 1.00 10.55 190 LEU A O 1
ATOM 2505 N N . CYS A 1 191 ? 6.320 30.087 19.854 1.00 9.62 191 CYS A N 1
ATOM 2506 C CA . CYS A 1 191 ? 6.842 31.146 20.687 1.00 9.61 191 CYS A CA 1
ATOM 2507 C C . CYS A 1 191 ? 7.203 32.328 19.814 1.00 10.23 191 CYS A C 1
ATOM 2508 O O . CYS A 1 191 ? 7.526 32.181 18.612 1.00 9.58 191 CYS A O 1
ATOM 2512 N N . LEU A 1 192 ? 7.294 33.525 20.401 1.00 10.89 192 LEU A N 1
ATOM 2513 C CA . LEU A 1 192 ? 7.619 34.736 19.624 1.00 11.49 192 LEU A CA 1
ATOM 2514 C C . LEU A 1 192 ? 8.867 34.680 18.751 1.00 10.03 192 LEU A C 1
ATOM 2515 O O . LEU A 1 192 ? 8.843 35.240 17.666 1.00 10.51 192 LEU A O 1
ATOM 2531 N N . PRO A 1 193 ? 9.953 34.000 19.172 1.00 10.06 193 PRO A N 1
ATOM 2532 C CA . PRO A 1 193 ? 11.119 33.963 18.317 1.00 10.32 193 PRO A CA 1
ATOM 2533 C C . PRO A 1 193 ? 10.844 33.374 16.946 1.00 9.31 193 PRO A C 1
ATOM 2534 O O . PRO A 1 193 ? 11.627 33.609 16.016 1.00 10.24 193 PRO A O 1
ATOM 2545 N N . ASN A 1 194 ? 9.819 32.543 16.839 1.00 8.11 194 ASN A N 1
ATOM 2546 C CA . ASN A 1 194 ? 9.556 31.788 15.606 1.00 8.22 194 ASN A CA 1
ATOM 2547 C C . ASN A 1 194 ? 8.615 32.487 14.654 1.00 7.95 194 ASN A C 1
ATOM 2548 O O . ASN A 1 194 ? 8.246 31.920 13.606 1.00 8.30 194 ASN A O 1
ATOM 2559 N N . ILE A 1 195 ? 8.243 33.718 14.977 1.00 7.77 195 ILE A N 1
ATOM 2560 C CA . ILE A 1 195 ? 7.380 34.558 14.108 1.00 7.86 195 ILE A CA 1
ATOM 2561 C C . ILE A 1 195 ? 8.273 35.730 13.687 1.00 8.23 195 ILE A C 1
ATOM 2562 O O . ILE A 1 195 ? 8.728 36.486 14.520 1.00 10.01 195 ILE A O 1
ATOM 2578 N N . ILE A 1 196 ? 8.503 35.858 12.384 1.00 7.89 196 ILE A N 1
ATOM 2579 C CA . ILE A 1 196 ? 9.356 36.927 11.856 1.00 7.94 196 ILE A CA 1
ATOM 2580 C C . ILE A 1 196 ? 8.433 38.033 11.360 1.00 8.08 196 ILE A C 1
ATOM 2581 O O . ILE A 1 196 ? 7.498 37.767 10.586 1.00 9.03 196 ILE A O 1
ATOM 2597 N N . LEU A 1 197 ? 8.726 39.256 11.755 1.00 8.52 197 LEU A N 1
ATOM 2598 C CA . LEU A 1 197 ? 7.922 40.435 11.394 1.00 8.88 197 LEU A CA 1
ATOM 2599 C C . LEU A 1 197 ? 8.642 41.258 10.339 1.00 8.61 197 LEU A C 1
ATOM 2600 O O . LEU A 1 197 ? 9.861 41.429 10.356 1.00 9.57 197 LEU A O 1
ATOM 2616 N N . ASP A 1 198 ? 7.850 41.817 9.417 1.00 9.29 198 ASP A N 1
ATOM 2617 C CA . ASP A 1 198 ? 8.387 42.782 8.467 1.00 9.92 198 ASP A CA 1
ATOM 2618 C C . ASP A 1 198 ? 8.700 44.077 9.237 1.00 8.96 198 ASP A C 1
ATOM 2619 O O . ASP A 1 198 ? 7.852 44.599 9.912 1.00 9.17 198 ASP A O 1
ATOM 2628 N N . PRO A 1 199 ? 9.957 44.562 9.141 1.00 10.37 199 PRO A N 1
ATOM 2629 C CA . PRO A 1 199 ? 10.374 45.697 10.001 1.00 11.13 199 PRO A CA 1
ATOM 2630 C C . PRO A 1 199 ? 9.768 47.025 9.613 1.00 9.28 199 PRO A C 1
ATOM 2631 O O . PRO A 1 199 ? 9.885 47.975 10.375 1.00 10.03 199 PRO A O 1
ATOM 2642 N N . ASP A 1 200 ? 9.172 47.110 8.423 1.00 8.96 200 ASP A N 1
ATOM 2643 C CA . ASP A 1 200 ? 8.536 48.340 7.959 1.00 8.78 200 ASP A CA 1
ATOM 2644 C C . ASP A 1 200 ? 7.043 48.332 8.148 1.00 8.58 200 ASP A C 1
ATOM 2645 O O . ASP A 1 200 ? 6.461 49.339 8.603 1.00 9.14 200 ASP A O 1
ATOM 2654 N N . THR A 1 201 ? 6.344 47.249 7.765 1.00 8.93 201 THR A N 1
ATOM 2655 C CA . THR A 1 201 ? 4.902 47.216 7.936 1.00 9.60 201 THR A CA 1
ATOM 2656 C C . THR A 1 201 ? 4.454 46.677 9.259 1.00 9.47 201 THR A C 1
ATOM 2657 O O . THR A 1 201 ? 3.320 46.910 9.665 1.00 10.72 201 THR A O 1
ATOM 2668 N N . LEU A 1 202 ? 5.307 45.875 9.909 1.00 9.64 202 LEU A N 1
ATOM 2669 C CA . LEU A 1 202 ? 4.940 45.112 11.142 1.00 10.12 202 LEU A CA 1
ATOM 2670 C C . LEU A 1 202 ? 3.884 44.045 10.929 1.00 11.38 202 LEU A C 1
ATOM 2671 O O . LEU A 1 202 ? 3.277 43.550 11.856 1.00 12.89 202 LEU A O 1
ATOM 2687 N N . ASP A 1 203 ? 3.684 43.674 9.661 1.00 11.07 203 ASP A N 1
ATOM 2688 C CA . ASP A 1 203 ? 2.998 42.449 9.351 1.00 10.86 203 ASP A CA 1
ATOM 2689 C C . ASP A 1 203 ? 3.912 41.249 9.573 1.00 10.12 203 ASP A C 1
ATOM 2690 O O . ASP A 1 203 ? 5.099 41.405 9.795 1.00 10.99 203 ASP A O 1
ATOM 2699 N N . VAL A 1 204 ? 3.363 40.038 9.494 1.00 10.52 204 VAL A N 1
ATOM 2700 C CA . VAL A 1 204 ? 4.157 38.828 9.572 1.00 9.72 204 VAL A CA 1
ATOM 2701 C C . VAL A 1 204 ? 4.882 38.576 8.253 1.00 10.35 204 VAL A C 1
ATOM 2702 O O . VAL A 1 204 ? 4.243 38.502 7.190 1.00 13.25 204 VAL A O 1
ATOM 2715 N N . ALA A 1 205 ? 6.174 38.442 8.306 1.00 8.82 205 ALA A N 1
ATOM 2716 C CA . ALA A 1 205 ? 6.999 38.054 7.164 1.00 8.97 205 ALA A CA 1
ATOM 2717 C C . ALA A 1 205 ? 6.999 36.556 6.956 1.00 9.38 205 ALA A C 1
ATOM 2718 O O . ALA A 1 205 ? 7.025 36.090 5.793 1.00 10.93 205 ALA A O 1
ATOM 2725 N N . GLY A 1 206 ? 7.012 35.779 8.020 1.00 8.32 206 GLY A N 1
ATOM 2726 C CA . GLY A 1 206 ? 6.931 34.323 7.881 1.00 8.40 206 GLY A CA 1
ATOM 2727 C C . GLY A 1 206 ? 7.186 33.674 9.200 1.00 7.28 206 GLY A C 1
ATOM 2728 O O . GLY A 1 206 ? 7.488 34.328 10.194 1.00 10.03 206 GLY A O 1
ATOM 2732 N N . PHE A 1 207 ? 7.053 32.357 9.194 1.00 7.27 207 PHE A N 1
ATOM 2733 C CA . PHE A 1 207 ? 7.324 31.514 10.354 1.00 7.75 207 PHE A CA 1
ATOM 2734 C C . PHE A 1 207 ? 8.640 30.753 10.143 1.00 7.81 207 PHE A C 1
ATOM 2735 O O . PHE A 1 207 ? 8.952 30.417 9.002 1.00 9.26 207 PHE A O 1
ATOM 2752 N N . ILE A 1 208 ? 9.353 30.480 11.230 1.00 7.14 208 ILE A N 1
ATOM 2753 C CA . ILE A 1 208 ? 10.551 29.678 11.179 1.00 7.38 208 ILE A CA 1
ATOM 2754 C C . ILE A 1 208 ? 10.480 28.546 12.218 1.00 6.66 208 ILE A C 1
ATOM 2755 O O . ILE A 1 208 ? 9.538 28.502 13.010 1.00 7.58 208 ILE A O 1
ATOM 2771 N N . ASP A 1 209 ? 11.463 27.672 12.196 1.00 7.32 209 ASP A N 1
ATOM 2772 C CA . ASP A 1 209 ? 11.614 26.621 13.213 1.00 8.17 209 ASP A CA 1
ATOM 2773 C C . ASP A 1 209 ? 10.363 25.734 13.283 1.00 7.32 209 ASP A C 1
ATOM 2774 O O . ASP A 1 209 ? 9.690 25.570 14.300 1.00 7.94 209 ASP A O 1
ATOM 2783 N N . LEU A 1 210 ? 10.119 25.105 12.107 1.00 7.07 210 LEU A N 1
ATOM 2784 C CA . LEU A 1 210 ? 8.907 24.340 11.810 1.00 7.09 210 LEU A CA 1
ATOM 2785 C C . LEU A 1 210 ? 8.990 22.874 12.081 1.00 6.60 210 LEU A C 1
ATOM 2786 O O . LEU A 1 210 ? 8.153 22.097 11.630 1.00 6.92 210 LEU A O 1
ATOM 2802 N N . GLY A 1 211 ? 9.989 22.445 12.871 1.00 6.50 211 GLY A N 1
ATOM 2803 C CA . GLY A 1 211 ? 10.229 21.044 13.082 1.00 7.63 211 GLY A CA 1
ATOM 2804 C C . GLY A 1 211 ? 9.165 20.257 13.797 1.00 6.78 211 GLY A C 1
ATOM 2805 O O . GLY A 1 211 ? 9.174 19.029 13.740 1.00 8.30 211 GLY A O 1
ATOM 2809 N N . ARG A 1 212 ? 8.215 20.935 14.472 1.00 6.71 212 ARG A N 1
ATOM 2810 C CA . ARG A 1 212 ? 7.076 20.306 15.143 1.00 7.07 212 ARG A CA 1
ATOM 2811 C C . ARG A 1 212 ? 5.763 20.559 14.435 1.00 6.84 212 ARG A C 1
ATOM 2812 O O . ARG A 1 212 ? 4.713 20.252 15.018 1.00 9.23 212 ARG A O 1
ATOM 2833 N N . LEU A 1 213 ? 5.764 21.089 13.243 1.00 6.52 213 LEU A N 1
ATOM 2834 C CA . LEU A 1 213 ? 4.516 21.395 12.523 1.00 6.60 213 LEU A CA 1
ATOM 2835 C C . LEU A 1 213 ? 3.653 20.131 12.450 1.00 6.30 213 LEU A C 1
ATOM 2836 O O . LEU A 1 213 ? 4.139 19.024 12.193 1.00 6.92 213 LEU A O 1
ATOM 2843 N N . GLY A 1 214 ? 2.341 20.306 12.631 1.00 6.30 214 GLY A N 1
ATOM 2844 C CA . GLY A 1 214 ? 1.437 19.185 12.430 1.00 6.82 214 GLY A CA 1
ATOM 2845 C C . GLY A 1 214 ? 0.148 19.382 13.133 1.00 6.14 214 GLY A C 1
ATOM 2846 O O . GLY A 1 214 ? -0.030 20.335 13.919 1.00 7.06 214 GLY A O 1
ATOM 2850 N N . ARG A 1 215 ? -0.782 18.436 12.936 1.00 6.03 215 ARG A N 1
ATOM 2851 C CA . ARG A 1 215 ? -2.055 18.466 13.618 1.00 6.50 215 ARG A CA 1
ATOM 2852 C C . ARG A 1 215 ? -1.866 18.533 15.124 1.00 6.64 215 ARG A C 1
ATOM 2853 O O . ARG A 1 215 ? -1.091 17.759 15.702 1.00 7.01 215 ARG A O 1
ATOM 2874 N N . ALA A 1 216 ? -2.695 19.365 15.781 1.00 6.82 216 ALA A N 1
ATOM 2875 C CA . ALA A 1 216 ? -2.802 19.427 17.202 1.00 7.02 216 ALA A CA 1
ATOM 2876 C C . ALA A 1 216 ? -3.957 20.365 17.559 1.00 6.58 216 ALA A C 1
ATOM 2877 O O . ALA A 1 216 ? -4.529 21.038 16.704 1.00 7.46 216 ALA A O 1
ATOM 2884 N N . ASP A 1 217 ? -4.291 20.426 18.843 1.00 7.30 217 ASP A N 1
ATOM 2885 C CA . ASP A 1 217 ? -5.218 21.417 19.336 1.00 7.19 217 ASP A CA 1
ATOM 2886 C C . ASP A 1 217 ? -4.622 22.826 19.087 1.00 7.17 217 ASP A C 1
ATOM 2887 O O . ASP A 1 217 ? -3.426 23.013 19.339 1.00 7.57 217 ASP A O 1
ATOM 2896 N N . PRO A 1 218 ? -5.431 23.800 18.643 1.00 7.71 218 PRO A N 1
ATOM 2897 C CA . PRO A 1 218 ? -4.834 25.144 18.445 1.00 7.93 218 PRO A CA 1
ATOM 2898 C C . PRO A 1 218 ? -4.143 25.725 19.665 1.00 7.75 218 PRO A C 1
ATOM 2899 O O . PRO A 1 218 ? -3.259 26.559 19.517 1.00 8.31 218 PRO A O 1
ATOM 2910 N N . TYR A 1 219 ? -4.597 25.360 20.871 1.00 7.74 219 TYR A N 1
ATOM 2911 C CA . TYR A 1 219 ? -3.888 25.856 22.080 1.00 8.31 219 TYR A CA 1
ATOM 2912 C C . TYR A 1 219 ? -2.470 25.368 22.249 1.00 8.11 219 TYR A C 1
ATOM 2913 O O . TYR A 1 219 ? -1.725 25.962 23.005 1.00 9.01 219 TYR A O 1
ATOM 2931 N N . ALA A 1 220 ? -2.071 24.301 21.530 1.00 7.88 220 ALA A N 1
ATOM 2932 C CA . ALA A 1 220 ? -0.672 23.925 21.535 1.00 8.34 220 ALA A CA 1
ATOM 2933 C C . ALA A 1 220 ? 0.178 25.086 21.041 1.00 8.15 220 ALA A C 1
ATOM 2934 O O . ALA A 1 220 ? 1.344 25.238 21.467 1.00 9.17 220 ALA A O 1
ATOM 2941 N N . ASP A 1 221 ? -0.336 25.839 20.093 1.00 7.74 221 ASP A N 1
ATOM 2942 C CA . ASP A 1 221 ? 0.276 27.057 19.583 1.00 7.82 221 ASP A CA 1
ATOM 2943 C C . ASP A 1 221 ? -0.084 28.265 20.409 1.00 7.90 221 ASP A C 1
ATOM 2944 O O . ASP A 1 221 ? 0.820 29.033 20.818 1.00 8.89 221 ASP A O 1
ATOM 2953 N N . LEU A 1 222 ? -1.355 28.512 20.682 1.00 8.18 222 LEU A N 1
ATOM 2954 C CA . LEU A 1 222 ? -1.739 29.759 21.317 1.00 8.83 222 LEU A CA 1
ATOM 2955 C C . LEU A 1 222 ? -1.162 29.893 22.731 1.00 9.27 222 LEU A C 1
ATOM 2956 O O . LEU A 1 222 ? -0.822 30.987 23.154 1.00 9.51 222 LEU A O 1
ATOM 2972 N N . ALA A 1 223 ? -1.020 28.771 23.456 1.00 8.40 223 ALA A N 1
ATOM 2973 C CA . ALA A 1 223 ? -0.469 28.869 24.805 1.00 8.76 223 ALA A CA 1
ATOM 2974 C C . ALA A 1 223 ? 0.920 29.487 24.788 1.00 8.65 223 ALA A C 1
ATOM 2975 O O . ALA A 1 223 ? 1.290 30.285 25.658 1.00 10.15 223 ALA A O 1
ATOM 2982 N N . LEU A 1 224 ? 1.746 29.048 23.848 1.00 8.38 224 LEU A N 1
ATOM 2983 C CA . LEU A 1 224 ? 3.150 29.527 23.778 1.00 8.69 224 LEU A CA 1
ATOM 2984 C C . LEU A 1 224 ? 3.227 30.948 23.279 1.00 9.14 224 LEU A C 1
ATOM 2985 O O . LEU A 1 224 ? 4.024 31.738 23.765 1.00 10.08 224 LEU A O 1
ATOM 3001 N N . LEU A 1 225 ? 2.386 31.284 22.322 1.00 8.43 225 LEU A N 1
ATOM 3002 C CA . LEU A 1 225 ? 2.348 32.637 21.798 1.00 10.10 225 LEU A CA 1
ATOM 3003 C C . LEU A 1 225 ? 1.943 33.610 22.923 1.00 10.38 225 LEU A C 1
ATOM 3004 O O . LEU A 1 225 ? 2.594 34.635 23.130 1.00 11.24 225 LEU A O 1
ATOM 3020 N N . PHE A 1 226 ? 0.883 33.282 23.644 1.00 9.99 226 PHE A N 1
ATOM 3021 C CA . PHE A 1 226 ? 0.419 34.178 24.674 1.00 10.81 226 PHE A CA 1
ATOM 3022 C C . PHE A 1 226 ? 1.431 34.290 25.795 1.00 11.58 226 PHE A C 1
ATOM 3023 O O . PHE A 1 226 ? 1.650 35.429 26.297 1.00 12.43 226 PHE A O 1
ATOM 3040 N N . ALA A 1 227 ? 2.019 33.189 26.239 1.00 10.99 227 ALA A N 1
ATOM 3041 C CA . ALA A 1 227 ? 2.965 33.276 27.378 1.00 11.43 227 ALA A CA 1
ATOM 3042 C C . ALA A 1 227 ? 4.187 34.069 26.985 1.00 11.86 227 ALA A C 1
ATOM 3043 O O . ALA A 1 227 ? 4.676 34.869 27.764 1.00 13.67 227 ALA A O 1
ATOM 3050 N N . THR A 1 228 ? 4.705 33.862 25.775 1.00 11.23 228 THR A N 1
ATOM 3051 C CA . THR A 1 228 ? 5.898 34.611 25.383 1.00 11.26 228 THR A CA 1
ATOM 3052 C C . THR A 1 228 ? 5.589 36.074 25.123 1.00 12.72 228 THR A C 1
ATOM 3053 O O . THR A 1 228 ? 6.368 36.957 25.453 1.00 14.30 228 THR A O 1
ATOM 3064 N N . ALA A 1 229 ? 4.416 36.383 24.627 1.00 11.81 229 ALA A N 1
ATOM 3065 C CA . ALA A 1 229 ? 4.054 37.795 24.499 1.00 12.17 229 ALA A CA 1
ATOM 3066 C C . ALA A 1 229 ? 3.841 38.483 25.843 1.00 14.08 229 ALA A C 1
ATOM 3067 O O . ALA A 1 229 ? 4.120 39.672 25.917 1.00 14.15 229 ALA A O 1
ATOM 3074 N N . ARG A 1 230 ? 3.398 37.767 26.856 1.00 14.53 230 ARG A N 1
ATOM 3075 C CA . ARG A 1 230 ? 3.250 38.370 28.179 1.00 16.80 230 ARG A CA 1
ATOM 3076 C C . ARG A 1 230 ? 4.566 38.915 28.685 1.00 15.77 230 ARG A C 1
ATOM 3077 O O . ARG A 1 230 ? 4.583 39.914 29.388 1.00 15.66 230 ARG A O 1
ATOM 3090 N N . GLU A 1 231 ? 5.687 38.314 28.274 1.00 15.53 231 GLU A N 1
ATOM 3091 C CA . GLU A 1 231 ? 6.979 38.873 28.643 1.00 17.53 231 GLU A CA 1
ATOM 3092 C C . GLU A 1 231 ? 7.205 40.250 28.053 1.00 16.89 231 GLU A C 1
ATOM 3093 O O . GLU A 1 231 ? 7.759 41.144 28.694 1.00 17.51 231 GLU A O 1
ATOM 3096 N N . THR A 1 232 ? 6.759 40.468 26.841 1.00 13.75 232 THR A N 1
ATOM 3097 C CA . THR A 1 232 ? 6.851 41.788 26.238 1.00 14.26 232 THR A CA 1
ATOM 3098 C C . THR A 1 232 ? 5.901 42.789 26.859 1.00 14.08 232 THR A C 1
ATOM 3099 O O . THR A 1 232 ? 6.282 43.979 27.015 1.00 15.63 232 THR A O 1
ATOM 3110 N N . TRP A 1 233 ? 4.674 42.381 27.173 1.00 16.05 233 TRP A N 1
ATOM 3111 C CA . TRP A 1 233 ? 3.775 43.392 27.721 1.00 16.10 233 TRP A CA 1
ATOM 3112 C C . TRP A 1 233 ? 4.292 43.907 29.081 1.00 17.26 233 TRP A C 1
ATOM 3113 O O . TRP A 1 233 ? 4.002 45.072 29.445 1.00 18.62 233 TRP A O 1
ATOM 3134 N N . GLY A 1 234 ? 5.042 43.140 29.833 1.00 23.14 234 GLY A N 1
ATOM 3135 C CA . GLY A 1 234 ? 5.720 43.708 31.063 1.00 26.66 234 GLY A CA 1
ATOM 3136 C C . GLY A 1 234 ? 4.804 44.363 32.066 1.00 25.46 234 GLY A C 1
ATOM 3137 O O . GLY A 1 234 ? 3.770 43.767 32.388 1.00 30.79 234 GLY A O 1
ATOM 3141 N N . ASP A 1 235 ? 5.176 45.578 32.521 1.00 23.12 235 ASP A N 1
ATOM 3142 C CA . ASP A 1 235 ? 4.409 46.353 33.555 1.00 24.94 235 ASP A CA 1
ATOM 3143 C C . ASP A 1 235 ? 3.114 46.985 33.027 1.00 22.30 235 ASP A C 1
ATOM 3144 O O . ASP A 1 235 ? 2.342 47.578 33.817 1.00 25.50 235 ASP A O 1
ATOM 3153 N N . ASP A 1 236 ? 2.811 46.857 31.737 1.00 18.49 236 ASP A N 1
ATOM 3154 C CA . ASP A 1 236 ? 1.621 47.459 31.181 1.00 15.51 236 ASP A CA 1
ATOM 3155 C C . ASP A 1 236 ? 0.397 46.606 31.515 1.00 15.71 236 ASP A C 1
ATOM 3156 O O . ASP A 1 236 ? -0.043 45.780 30.713 1.00 18.43 236 ASP A O 1
ATOM 3165 N N . GLU A 1 237 ? -0.103 46.764 32.711 1.00 17.47 237 GLU A N 1
ATOM 3166 C CA . GLU A 1 237 ? -1.129 45.887 33.252 1.00 19.60 237 GLU A CA 1
ATOM 3167 C C . GLU A 1 237 ? -2.467 46.030 32.504 1.00 16.14 237 GLU A C 1
ATOM 3168 O O . GLU A 1 237 ? -3.164 45.046 32.313 1.00 20.28 237 GLU A O 1
ATOM 3170 N N . ARG A 1 238 ? -2.833 47.244 32.080 1.00 14.35 238 ARG A N 1
ATOM 3171 C CA . ARG A 1 238 ? -4.094 47.396 31.342 1.00 14.50 238 ARG A CA 1
ATOM 3172 C C . ARG A 1 238 ? -4.109 46.580 30.036 1.00 15.38 238 ARG A C 1
ATOM 3173 O O . ARG A 1 238 ? -5.026 45.866 29.725 1.00 21.62 238 ARG A O 1
ATOM 3194 N N . TRP A 1 239 ? -3.018 46.626 29.295 1.00 13.47 239 TRP A N 1
ATOM 3195 C CA . TRP A 1 239 ? -2.884 45.838 28.072 1.00 13.34 239 TRP A CA 1
ATOM 3196 C C . TRP A 1 239 ? -2.663 44.372 28.370 1.00 14.94 239 TRP A C 1
ATOM 3197 O O . TRP A 1 239 ? -3.346 43.544 27.726 1.00 19.84 239 TRP A O 1
ATOM 3218 N N . SER A 1 240 ? -1.818 44.030 29.364 1.00 17.21 240 SER A N 1
ATOM 3219 C CA . SER A 1 240 ? -1.550 42.629 29.589 1.00 19.73 240 SER A CA 1
ATOM 3220 C C . SER A 1 240 ? -2.844 41.907 30.003 1.00 20.31 240 SER A C 1
ATOM 3221 O O . SER A 1 240 ? -3.025 40.739 29.644 1.00 27.95 240 SER A O 1
ATOM 3224 N N . GLN A 1 241 ? -3.785 42.626 30.618 1.00 20.76 241 GLN A N 1
ATOM 3225 C CA . GLN A 1 241 ? -5.088 42.030 31.078 1.00 24.85 241 GLN A CA 1
ATOM 3226 C C . GLN A 1 241 ? -6.076 41.841 29.885 1.00 23.47 241 GLN A C 1
ATOM 3227 O O . GLN A 1 241 ? -7.052 41.076 29.987 1.00 28.62 241 GLN A O 1
ATOM 3231 N N . SER A 1 242 ? -5.808 42.500 28.744 1.00 20.81 242 SER A N 1
ATOM 3232 C CA . SER A 1 242 ? -6.749 42.531 27.580 1.00 19.93 242 SER A CA 1
ATOM 3233 C C . SER A 1 242 ? -6.152 41.855 26.301 1.00 17.42 242 SER A C 1
ATOM 3234 O O . SER A 1 242 ? -6.929 41.578 25.343 1.00 19.08 242 SER A O 1
ATOM 3239 N N . ALA A 1 243 ? -4.844 41.681 26.234 1.00 16.87 243 ALA A N 1
ATOM 3240 C CA . ALA A 1 243 ? -4.165 41.281 25.012 1.00 15.99 243 ALA A CA 1
ATOM 3241 C C . ALA A 1 243 ? -4.771 39.979 24.445 1.00 17.27 243 ALA A C 1
ATOM 3242 O O . ALA A 1 243 ? -4.961 39.840 23.195 1.00 16.94 243 ALA A O 1
ATOM 3249 N N . GLU A 1 244 ? -4.953 38.992 25.299 1.00 15.78 244 GLU A N 1
ATOM 3250 C CA . GLU A 1 244 ? -5.398 37.671 24.836 1.00 17.99 244 GLU A CA 1
ATOM 3251 C C . GLU A 1 244 ? -6.822 37.674 24.358 1.00 17.33 244 GLU A C 1
ATOM 3252 O O . GLU A 1 244 ? -7.157 37.009 23.384 1.00 17.97 244 GLU A O 1
ATOM 3258 N N . GLU A 1 245 ? -7.696 38.365 25.079 1.00 18.88 245 GLU A N 1
ATOM 3259 C CA . GLU A 1 245 ? -9.091 38.472 24.632 1.00 22.69 245 GLU A CA 1
ATOM 3260 C C . GLU A 1 245 ? -9.179 39.111 23.273 1.00 21.41 245 GLU A C 1
ATOM 3261 O O . GLU A 1 245 ? -9.928 38.678 22.418 1.00 20.59 245 GLU A O 1
ATOM 3263 N N . GLU A 1 246 ? -8.397 40.133 23.037 1.00 19.42 246 GLU A N 1
ATOM 3264 C CA . GLU A 1 246 ? -8.487 40.789 21.717 1.00 20.39 246 GLU A CA 1
ATOM 3265 C C . GLU A 1 246 ? -7.867 39.895 20.611 1.00 18.19 246 GLU A C 1
ATOM 3266 O O . GLU A 1 246 ? -8.448 39.837 19.504 1.00 18.00 246 GLU A O 1
ATOM 3278 N N . PHE A 1 247 ? -6.777 39.181 20.913 1.00 16.10 247 PHE A N 1
ATOM 3279 C CA . PHE A 1 247 ? -6.220 38.216 19.929 1.00 13.46 247 PHE A CA 1
ATOM 3280 C C . PHE A 1 247 ? -7.319 37.196 19.596 1.00 15.08 247 PHE A C 1
ATOM 3281 O O . PHE A 1 247 ? -7.561 36.882 18.452 1.00 14.73 247 PHE A O 1
ATOM 3298 N N . ALA A 1 248 ? -7.956 36.650 20.632 1.00 15.49 248 ALA A N 1
ATOM 3299 C CA . ALA A 1 248 ? -8.933 35.604 20.429 1.00 16.82 248 ALA A CA 1
ATOM 3300 C C . ALA A 1 248 ? -10.117 36.051 19.582 1.00 18.08 248 ALA A C 1
ATOM 3301 O O . ALA A 1 248 ? -10.651 35.314 18.745 1.00 19.28 248 ALA A O 1
ATOM 3308 N N . ALA A 1 249 ? -10.538 37.271 19.825 1.00 18.65 249 ALA A N 1
ATOM 3309 C CA . ALA A 1 249 ? -11.625 37.859 19.054 1.00 21.48 249 ALA A CA 1
ATOM 3310 C C . ALA A 1 249 ? -11.198 38.010 17.582 1.00 20.52 249 ALA A C 1
ATOM 3311 O O . ALA A 1 249 ? -11.985 37.787 16.674 1.00 22.81 249 ALA A O 1
ATOM 3318 N N . ARG A 1 250 ? -9.974 38.452 17.346 1.00 18.25 250 ARG A N 1
ATOM 3319 C CA . ARG A 1 250 ? -9.517 38.619 15.978 1.00 16.42 250 ARG A CA 1
ATOM 3320 C C . ARG A 1 250 ? -9.293 37.248 15.244 1.00 16.87 250 ARG A C 1
ATOM 3321 O O . ARG A 1 250 ? -9.654 37.104 14.087 1.00 17.61 250 ARG A O 1
ATOM 3342 N N . TYR A 1 251 ? -8.675 36.325 15.916 1.00 14.22 251 TYR A N 1
ATOM 3343 C CA . TYR A 1 251 ? -8.419 34.978 15.392 1.00 15.04 251 TYR A CA 1
ATOM 3344 C C . TYR A 1 251 ? -9.753 34.202 15.243 1.00 15.56 251 TYR A C 1
ATOM 3345 O O . TYR A 1 251 ? -9.887 33.457 14.279 1.00 15.96 251 TYR A O 1
ATOM 3363 N N . GLY A 1 252 ? -10.659 34.333 16.168 1.00 16.66 252 GLY A N 1
ATOM 3364 C CA . GLY A 1 252 ? -11.978 33.651 16.175 1.00 18.60 252 GLY A CA 1
ATOM 3365 C C . GLY A 1 252 ? -12.000 32.360 17.010 1.00 16.79 252 GLY A C 1
ATOM 3366 O O . GLY A 1 252 ? -12.270 31.256 16.481 1.00 21.80 252 GLY A O 1
ATOM 3370 N N . ILE A 1 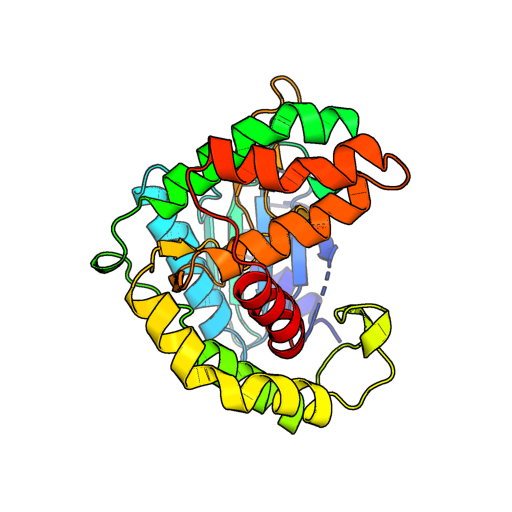253 ? -11.733 32.471 18.303 1.00 15.64 253 ILE A N 1
ATOM 3371 C CA . ILE A 1 253 ? -11.827 31.344 19.213 1.00 16.49 253 ILE A CA 1
ATOM 3372 C C . ILE A 1 253 ? -12.269 31.904 20.569 1.00 16.67 253 ILE A C 1
ATOM 3373 O O . ILE A 1 253 ? -11.968 33.042 20.914 1.00 19.61 253 ILE A O 1
ATOM 3389 N N . ALA A 1 254 ? -12.948 31.065 21.336 1.00 17.40 254 ALA A N 1
ATOM 3390 C CA . ALA A 1 254 ? -13.292 31.331 22.721 1.00 20.78 254 ALA A CA 1
ATOM 3391 C C . ALA A 1 254 ? -12.069 30.967 23.527 1.00 21.37 254 ALA A C 1
ATOM 3392 O O . ALA A 1 254 ? -11.344 29.910 23.259 1.00 24.39 254 ALA A O 1
ATOM 3399 N N . LEU A 1 255 ? -11.749 31.838 24.470 1.00 17.68 255 LEU A N 1
ATOM 3400 C CA . LEU A 1 255 ? -10.636 31.492 25.404 1.00 16.05 255 LEU A CA 1
ATOM 3401 C C . LEU A 1 255 ? -11.073 30.345 26.304 1.00 15.83 255 LEU A C 1
ATOM 3402 O O . LEU A 1 255 ? -12.179 30.327 26.803 1.00 21.93 255 LEU A O 1
ATOM 3407 N N . ASP A 1 256 ? -10.170 29.417 26.566 1.00 16.11 256 ASP A N 1
ATOM 3408 C CA . ASP A 1 256 ? -10.324 28.271 27.455 1.00 15.24 256 ASP A CA 1
ATOM 3409 C C . ASP A 1 256 ? -9.065 28.179 28.320 1.00 14.68 256 ASP A C 1
ATOM 3410 O O . ASP A 1 256 ? -8.040 27.622 27.907 1.00 15.21 256 ASP A O 1
ATOM 3419 N N . ARG A 1 257 ? -9.065 28.798 29.484 1.00 15.27 257 ARG A N 1
ATOM 3420 C CA . ARG A 1 257 ? -7.827 28.928 30.227 1.00 16.86 257 ARG A CA 1
ATOM 3421 C C . ARG A 1 257 ? -7.272 27.600 30.727 1.00 14.42 257 ARG A C 1
ATOM 3422 O O . ARG A 1 257 ? -6.075 27.497 30.763 1.00 14.80 257 ARG A O 1
ATOM 3443 N N . ASP A 1 258 ? -8.083 26.632 31.138 1.00 14.82 258 ASP A N 1
ATOM 3444 C CA . ASP A 1 258 ? -7.542 25.372 31.587 1.00 17.16 258 ASP A CA 1
ATOM 3445 C C . ASP A 1 258 ? -6.863 24.639 30.455 1.00 13.55 258 ASP A C 1
ATOM 3446 O O . ASP A 1 258 ? -5.849 24.016 30.630 1.00 13.88 258 ASP A O 1
ATOM 3455 N N . ARG A 1 259 ? -7.484 24.653 29.281 1.00 13.28 259 ARG A N 1
ATOM 3456 C CA . ARG A 1 259 ? -6.910 23.994 28.142 1.00 13.90 259 ARG A CA 1
ATOM 3457 C C . ARG A 1 259 ? -5.548 24.700 27.762 1.00 12.14 259 ARG A C 1
ATOM 3458 O O . ARG A 1 259 ? -4.569 24.070 27.474 1.00 13.19 259 ARG A O 1
ATOM 3472 N N . GLU A 1 260 ? -5.552 26.044 27.728 1.00 11.19 260 GLU A N 1
ATOM 3473 C CA . GLU A 1 260 ? -4.354 26.808 27.449 1.00 11.89 260 GLU A CA 1
ATOM 3474 C C . GLU A 1 260 ? -3.216 26.436 28.422 1.00 10.89 260 GLU A C 1
ATOM 3475 O O . GLU A 1 260 ? -2.078 26.211 28.038 1.00 12.02 260 GLU A O 1
ATOM 3487 N N . ARG A 1 261 ? -3.576 26.447 29.712 1.00 11.14 261 ARG A N 1
ATOM 3488 C CA . ARG A 1 261 ? -2.578 26.179 30.744 1.00 11.50 261 ARG A CA 1
ATOM 3489 C C . ARG A 1 261 ? -2.005 24.766 30.641 1.00 10.30 261 ARG A C 1
ATOM 3490 O O . ARG A 1 261 ? -0.846 24.538 30.948 1.00 10.91 261 ARG A O 1
ATOM 3500 N N . PHE A 1 262 ? -2.864 23.794 30.267 1.00 10.02 262 PHE A N 1
ATOM 3501 C CA . PHE A 1 262 ? -2.395 22.434 30.097 1.00 9.55 262 PHE A CA 1
ATOM 3502 C C . PHE A 1 262 ? -1.240 22.443 29.073 1.00 8.87 262 PHE A C 1
ATOM 3503 O O . PHE A 1 262 ? -0.210 21.813 29.303 1.00 8.96 262 PHE A O 1
ATOM 3520 N N . TYR A 1 263 ? -1.453 23.069 27.911 1.00 8.91 263 TYR A N 1
ATOM 3521 C CA . TYR A 1 263 ? -0.374 23.078 26.905 1.00 8.60 263 TYR A CA 1
ATOM 3522 C C . TYR A 1 263 ? 0.830 23.900 27.326 1.00 8.44 263 TYR A C 1
ATOM 3523 O O . TYR A 1 263 ? 1.965 23.521 27.010 1.00 9.59 263 TYR A O 1
ATOM 3541 N N . LEU A 1 264 ? 0.610 25.010 28.023 1.00 9.05 264 LEU A N 1
ATOM 3542 C CA . LEU A 1 264 ? 1.727 25.781 28.558 1.00 9.61 264 LEU A CA 1
ATOM 3543 C C . LEU A 1 264 ? 2.619 24.928 29.435 1.00 9.46 264 LEU A C 1
ATOM 3544 O O . LEU A 1 264 ? 3.818 25.020 29.377 1.00 10.77 264 LEU A O 1
ATOM 3560 N N . HIS A 1 265 ? 1.951 24.134 30.278 1.00 9.24 265 HIS A N 1
ATOM 3561 C CA . HIS A 1 265 ? 2.657 23.326 31.242 1.00 9.74 265 HIS A CA 1
ATOM 3562 C C . HIS A 1 265 ? 3.263 22.020 30.663 1.00 9.64 265 HIS A C 1
ATOM 3563 O O . HIS A 1 265 ? 4.309 21.569 31.139 1.00 10.54 265 HIS A O 1
ATOM 3578 N N . LEU A 1 266 ? 2.618 21.503 29.622 1.00 8.91 266 LEU A N 1
ATOM 3579 C CA . LEU A 1 266 ? 3.158 20.303 28.980 1.00 8.69 266 LEU A CA 1
ATOM 3580 C C . LEU A 1 266 ? 4.430 20.648 28.209 1.00 8.69 266 LEU A C 1
ATOM 3581 O O . LEU A 1 266 ? 5.415 19.874 28.199 1.00 9.17 266 LEU A O 1
ATOM 3597 N N . ASP A 1 267 ? 4.417 21.757 27.467 1.00 9.04 267 ASP A N 1
ATOM 3598 C CA . ASP A 1 267 ? 5.439 22.015 26.457 1.00 9.15 267 ASP A CA 1
ATOM 3599 C C . ASP A 1 267 ? 6.829 21.872 27.016 1.00 9.09 267 ASP A C 1
ATOM 3600 O O . ASP A 1 267 ? 7.680 21.199 26.373 1.00 9.36 267 ASP A O 1
ATOM 3609 N N . PRO A 1 268 ? 7.203 22.495 28.143 1.00 9.47 268 PRO A N 1
ATOM 3610 C CA . PRO A 1 268 ? 8.586 22.402 28.555 1.00 10.40 268 PRO A CA 1
ATOM 3611 C C . PRO A 1 268 ? 9.069 21.018 28.888 1.00 10.59 268 PRO A C 1
ATOM 3612 O O . PRO A 1 268 ? 10.267 20.732 28.861 1.00 12.77 268 PRO A O 1
ATOM 3623 N N . LEU A 1 269 ? 8.161 20.120 29.234 1.00 9.99 269 LEU A N 1
ATOM 3624 C CA . LEU A 1 269 ? 8.467 18.741 29.559 1.00 9.99 269 LEU A CA 1
ATOM 3625 C C . LEU A 1 269 ? 8.847 17.902 28.326 1.00 10.11 269 LEU A C 1
ATOM 3626 O O . LEU A 1 269 ? 9.278 16.794 28.462 1.00 11.01 269 LEU A O 1
ATOM 3642 N N . THR A 1 270 ? 8.613 18.458 27.114 1.00 10.37 270 THR A N 1
ATOM 3643 C CA . THR A 1 270 ? 8.788 17.710 25.880 1.00 10.41 270 THR A CA 1
ATOM 3644 C C . THR A 1 270 ? 10.129 17.963 25.199 1.00 11.31 270 THR A C 1
ATOM 3645 O O . THR A 1 270 ? 10.389 17.356 24.175 1.00 13.28 270 THR A O 1
ATOM 3656 N N . TRP A 1 271 ? 10.966 18.844 25.753 1.00 12.18 271 TRP A N 1
ATOM 3657 C CA . TRP A 1 271 ? 12.259 19.241 25.099 1.00 13.82 271 TRP A CA 1
ATOM 3658 C C . TRP A 1 271 ? 13.409 18.581 25.799 1.00 16.69 271 TRP A C 1
ATOM 3659 O O . TRP A 1 271 ? 13.505 18.661 27.023 1.00 19.17 271 TRP A O 1
ATOM 3680 N N . GLY A 1 272 ? 14.278 17.958 25.047 1.00 19.99 272 GLY A N 1
ATOM 3681 C CA . GLY A 1 272 ? 15.492 17.411 25.614 1.00 22.91 272 GLY A CA 1
ATOM 3682 C C . GLY A 1 272 ? 15.648 15.921 25.355 1.00 21.69 272 GLY A C 1
ATOM 3683 O O . GLY A 1 272 ? 14.750 15.284 24.741 1.00 19.90 272 GLY A O 1
#